Protein AF-A0A7S4DQG7-F1 (afdb_monomer)

Foldseek 3Di:
DVCVPPDADAAAPCLAPVNVVQVCVCVVCPVVPRNVSVVVSNQVSLVHQQWDQDLLAEIEHAAAFQLDALDEPVNSVPDNSNDRDLQVDQGSQQRRHEAEDDAPDAGWAPDPVNTHIHGYLVSLVRHCVSYPRYQAYEYENDDDQQQWDADNVNRYIYGAADACPLVPSRGWHWDWDADSVRDIDIGTGHDDPPPPPPPPPQPSARPVRVVVLVVLLLLCLVLLVVLVCQLQVNDDDDDDDDDDPRDHPDQKDAVVSVQVSSCVSSVDPDRCVVCCVVLPPDQADPVRHGSDIHRVVVSSVLSHPPDPPPPPVPDDD

Sequence (317 aa):
LLFGDWVFLNRGNHEAENINSRDGFQMECVAKYNSSVYQRFNEVFSTLPIATLVNESVLVVHGGIPYDEGVTLAHIENIDRFKLSPLEESVMEDMLWSDPGGPTLKGATQNSRGCGCVFGEDILDDFLEDNPGLRFIVRSHEMKASGFQEHFHGKLLTVFSASNYTYIHNNEGAVIELASDLQYDVHRFYATPREARDVKFSERYSPLARSVAAKLISRIAEQRLALLDFYAGVVYGGTFKKKSFFVKENQIIARTQWARGLREVLGLNIRFLFLQSLLGVPSVGVDGKRKGKFNYVTWLSRFAPHHTTVDMLAGGG

Mean predicted aligned error: 15.69 Å

InterPro domains:
  IPR004843 Calcineurin-like, phosphoesterase domain [PF00149] (7-143)
  IPR006186 Serine/threonine-specific protein phosphatase/bis(5-nucleosyl)-tetraphosphatase [PR00114] (9-33)
  IPR006186 Serine/threonine-specific protein phosphatase/bis(5-nucleosyl)-tetraphosphatase [PR00114] (43-69)
  IPR006186 Serine/threonine-specific protein phosphatase/bis(5-nucleosyl)-tetraphosphatase [PR00114] (74-101)
  IPR006186 Serine/threonine-specific protein phosphatase/bis(5-nucleosyl)-tetraphosphatase [PR00114] (133-153)
  IPR006186 Serine/threonine-specific protein phosphatase/bis(5-nucleosyl)-tetraphosphatase [PR00114] (155-171)
  IPR006186 Serine/threonine-specific protein phosphatase/bis(5-nucleosyl)-tetraphosphatase [PS00125] (10-15)
  IPR006186 Serine/threonine-specific protein phosphatase/bis(5-nucleosyl)-tetraphosphatase [SM00156] (1-193)
  IPR029052 Metallo-dependent phosphatase-like [G3DSA:3.60.21.10] (1-226)
  IPR029052 Metallo-dependent phosphatase-like [SSF56300] (2-216)
  IPR051134 Protein Phosphatase PPP [PTHR45668] (2-200)

pLDDT: mean 81.37, std 18.79, range [28.84, 98.75]

Solvent-accessible surface area (backbone atoms only — not comparable to full-atom values): 18570 Å² total; per-residue (Å²): 115,100,50,66,93,79,60,84,66,65,32,44,58,62,55,29,65,85,40,24,56,73,75,42,53,41,58,48,31,39,74,78,65,33,66,65,60,38,52,52,49,50,60,52,35,27,68,36,41,60,57,48,72,46,89,74,23,34,45,37,34,22,17,34,66,54,83,63,84,84,60,30,69,68,59,63,70,67,54,78,57,70,49,78,59,54,83,80,39,72,58,58,26,9,23,32,48,10,40,81,48,59,98,83,44,74,48,69,42,83,26,95,81,79,47,38,30,27,33,12,57,58,46,52,49,53,44,39,65,61,30,80,59,51,70,33,36,40,26,30,89,55,89,30,66,61,3,50,47,74,38,72,94,62,39,31,37,36,40,20,69,59,36,33,44,95,78,74,63,74,19,26,8,23,49,77,50,72,48,97,87,70,53,72,48,78,52,66,44,67,73,70,77,69,77,77,66,83,70,56,89,82,70,87,51,55,74,64,51,46,49,52,48,50,51,50,50,52,52,47,32,77,42,39,67,61,49,49,30,55,76,70,68,54,86,81,85,94,82,88,86,80,74,95,80,73,79,89,66,80,60,56,43,46,63,70,56,53,32,46,49,52,25,65,73,69,70,41,101,59,72,42,77,79,40,35,69,82,73,62,48,70,68,53,14,83,79,73,34,77,71,37,38,38,49,50,62,72,54,52,57,78,40,46,99,84,68,69,100,68,56,89,84,70,79,78,132

Structure (mmCIF, N/CA/C/O backbone):
data_AF-A0A7S4DQG7-F1
#
_entry.id   AF-A0A7S4DQG7-F1
#
loop_
_atom_site.group_PDB
_atom_site.id
_atom_site.type_symbol
_atom_site.label_atom_id
_atom_site.label_alt_id
_atom_site.label_comp_id
_atom_site.label_asym_id
_atom_site.label_entity_id
_atom_site.label_seq_id
_atom_site.pdbx_PDB_ins_code
_atom_site.Cartn_x
_atom_site.Cartn_y
_atom_site.Cartn_z
_atom_site.occupancy
_atom_site.B_iso_or_equiv
_atom_site.auth_seq_id
_atom_site.auth_comp_id
_atom_site.auth_asym_id
_atom_site.auth_atom_id
_atom_site.pdbx_PDB_model_num
ATOM 1 N N . LEU A 1 1 ? -15.581 -13.144 -8.834 1.00 66.12 1 LEU A N 1
ATOM 2 C CA . LEU A 1 1 ? -14.391 -13.899 -8.369 1.00 66.12 1 LEU A CA 1
ATOM 3 C C . LEU A 1 1 ? -14.741 -15.384 -8.357 1.00 66.12 1 LEU A C 1
ATOM 5 O O . LEU A 1 1 ? -15.892 -15.686 -8.080 1.00 66.12 1 LEU A O 1
ATOM 9 N N . LEU A 1 2 ? -13.805 -16.291 -8.675 1.00 80.25 2 LEU A N 1
ATOM 10 C CA . LEU A 1 2 ? -14.065 -17.747 -8.641 1.00 80.25 2 LEU A CA 1
ATOM 11 C C . LEU A 1 2 ? -14.364 -18.250 -7.215 1.00 80.25 2 LEU A C 1
ATOM 13 O O . LEU A 1 2 ? -15.127 -19.191 -7.046 1.00 80.25 2 LEU A O 1
ATOM 17 N N . PHE A 1 3 ? -13.800 -17.581 -6.206 1.00 90.44 3 PHE A N 1
ATOM 18 C CA . PHE A 1 3 ? -13.961 -17.892 -4.785 1.00 90.44 3 PHE A CA 1
ATOM 19 C C . PHE A 1 3 ? -14.564 -16.693 -4.042 1.00 90.44 3 PHE A C 1
ATOM 21 O O . PHE A 1 3 ? -13.909 -16.087 -3.200 1.00 90.44 3 PHE A O 1
ATOM 28 N N . GLY A 1 4 ? -15.786 -16.301 -4.417 1.00 86.19 4 GLY A N 1
ATOM 29 C CA . GLY A 1 4 ? -16.437 -15.082 -3.912 1.00 86.19 4 GLY A CA 1
ATOM 30 C C . GLY A 1 4 ? -16.647 -15.042 -2.395 1.00 86.19 4 GLY A C 1
ATOM 31 O O . GLY A 1 4 ? -16.604 -13.962 -1.825 1.00 86.19 4 GLY A O 1
ATOM 32 N N . ASP A 1 5 ? -16.787 -16.204 -1.756 1.00 91.94 5 ASP A N 1
ATOM 33 C CA . ASP A 1 5 ? -17.005 -16.307 -0.305 1.00 91.94 5 ASP A CA 1
ATOM 34 C C . ASP A 1 5 ? -15.699 -16.394 0.505 1.00 91.94 5 ASP A C 1
ATOM 36 O O . ASP A 1 5 ? -15.728 -16.411 1.731 1.00 91.94 5 ASP A O 1
ATOM 40 N N . TRP A 1 6 ? -14.547 -16.482 -0.171 1.00 91.62 6 TRP A N 1
ATOM 41 C CA . TRP A 1 6 ? -13.253 -16.776 0.463 1.00 91.62 6 TRP A CA 1
ATOM 42 C C . TRP A 1 6 ? -12.167 -15.758 0.130 1.00 91.62 6 TRP A C 1
ATOM 44 O O . TRP A 1 6 ? -11.202 -15.617 0.876 1.00 91.62 6 TRP A O 1
ATOM 54 N N . VAL A 1 7 ? -12.286 -15.075 -1.010 1.00 94.94 7 VAL A N 1
ATOM 55 C CA . VAL A 1 7 ? -11.304 -14.100 -1.479 1.00 94.94 7 VAL A CA 1
ATOM 56 C C . VAL A 1 7 ? -11.971 -12.744 -1.594 1.00 94.94 7 VAL A C 1
ATOM 58 O O . VAL A 1 7 ? -12.838 -12.530 -2.441 1.00 94.94 7 VAL A O 1
ATOM 61 N N . PHE A 1 8 ? -11.484 -11.819 -0.779 1.00 95.31 8 PHE A N 1
ATOM 62 C CA . PHE A 1 8 ? -11.940 -10.441 -0.719 1.00 95.31 8 PHE A CA 1
ATOM 63 C C . PHE A 1 8 ? -10.807 -9.526 -1.177 1.00 95.31 8 PHE A C 1
ATOM 65 O O . PHE A 1 8 ? -9.633 -9.791 -0.914 1.00 95.31 8 PHE A O 1
ATOM 72 N N . LEU A 1 9 ? -11.155 -8.472 -1.910 1.00 97.00 9 LEU A N 1
ATOM 73 C CA . LEU A 1 9 ? -10.201 -7.514 -2.456 1.00 97.00 9 LEU A CA 1
ATOM 74 C C . LEU A 1 9 ? -10.618 -6.121 -2.012 1.00 97.00 9 LEU A C 1
ATOM 76 O O . LEU A 1 9 ? -11.658 -5.636 -2.450 1.00 97.00 9 LEU A O 1
ATOM 80 N N . ASN A 1 10 ? -9.798 -5.483 -1.183 1.00 96.94 10 ASN A N 1
ATOM 81 C CA . ASN A 1 10 ? -9.961 -4.066 -0.891 1.00 96.94 10 ASN A CA 1
ATOM 82 C C . ASN A 1 10 ? -9.266 -3.225 -1.967 1.00 96.94 10 ASN A C 1
ATOM 84 O O . ASN A 1 10 ? -8.275 -3.641 -2.571 1.00 96.94 10 ASN A O 1
ATOM 88 N N . ARG A 1 11 ? -9.785 -2.022 -2.185 1.00 96.38 11 ARG A N 1
ATOM 89 C CA . ARG A 1 11 ? -9.174 -0.986 -3.007 1.00 96.38 11 ARG A CA 1
ATOM 90 C C . ARG A 1 11 ? -7.939 -0.448 -2.289 1.00 96.38 11 ARG A C 1
ATOM 92 O O . ARG A 1 11 ? -8.008 -0.131 -1.104 1.00 96.38 11 ARG A O 1
ATOM 99 N N . GLY A 1 12 ? -6.831 -0.309 -3.008 1.00 96.25 12 GLY A N 1
ATOM 100 C CA . GLY A 1 12 ? -5.678 0.464 -2.570 1.00 96.25 12 GLY A CA 1
ATOM 101 C C . GLY A 1 12 ? -5.573 1.796 -3.310 1.00 96.25 12 GLY A C 1
ATOM 102 O O . GLY A 1 12 ? -6.322 2.094 -4.243 1.00 96.25 12 GLY A O 1
ATOM 103 N N . ASN A 1 13 ? -4.609 2.623 -2.909 1.00 94.12 13 ASN A N 1
ATOM 104 C CA . ASN A 1 13 ? -4.376 3.919 -3.551 1.00 94.12 13 ASN A CA 1
ATOM 105 C C . ASN A 1 13 ? -3.840 3.793 -4.992 1.00 94.12 13 ASN A C 1
ATOM 107 O O . ASN A 1 13 ? -4.007 4.713 -5.790 1.00 94.12 13 ASN A O 1
ATOM 111 N N . HIS A 1 14 ? -3.214 2.662 -5.340 1.00 93.62 14 HIS A N 1
ATOM 112 C CA . HIS A 1 14 ? -2.763 2.380 -6.706 1.00 93.62 14 HIS A CA 1
ATOM 113 C C . HIS A 1 14 ? -3.898 1.893 -7.619 1.00 93.62 14 HIS A C 1
ATOM 115 O O . HIS A 1 14 ? -3.733 1.901 -8.831 1.00 93.62 14 HIS A O 1
ATOM 121 N N . GLU A 1 15 ? -5.080 1.572 -7.094 1.00 95.06 15 GLU A N 1
ATOM 122 C CA . GLU A 1 15 ? -6.298 1.258 -7.853 1.00 95.06 15 GLU A CA 1
ATOM 123 C C . GLU A 1 15 ? -7.094 2.541 -8.195 1.00 95.06 15 GLU A C 1
ATOM 125 O O . GLU A 1 15 ? -8.328 2.571 -8.250 1.00 95.06 15 GLU A O 1
ATOM 130 N N . ALA A 1 16 ? -6.375 3.642 -8.420 1.00 89.06 16 ALA A N 1
ATOM 131 C CA . ALA A 1 16 ? -6.902 4.920 -8.882 1.00 89.06 16 ALA A CA 1
ATOM 132 C C . ALA A 1 16 ? -6.236 5.314 -10.208 1.00 89.06 16 ALA A C 1
ATOM 134 O O . ALA A 1 16 ? -5.022 5.161 -10.373 1.00 89.06 16 ALA A O 1
ATOM 135 N N . GLU A 1 17 ? -7.024 5.820 -11.161 1.00 88.75 17 GLU A N 1
ATOM 136 C CA . GLU A 1 17 ? -6.567 6.107 -12.530 1.00 88.75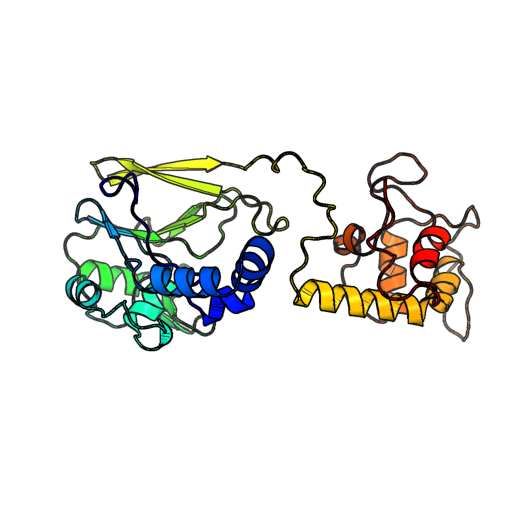 17 GLU A CA 1
ATOM 137 C C . GLU A 1 17 ? -5.381 7.087 -12.559 1.00 88.75 17 GLU A C 1
ATOM 139 O O . GLU A 1 17 ? -4.389 6.883 -13.267 1.00 88.75 17 GLU A O 1
ATOM 144 N N . ASN A 1 18 ? -5.432 8.125 -11.721 1.00 82.81 18 ASN A N 1
ATOM 145 C CA . ASN A 1 18 ? -4.374 9.125 -11.585 1.00 82.81 18 ASN A CA 1
ATOM 146 C C . ASN A 1 18 ? -3.044 8.542 -11.071 1.00 82.81 18 ASN A C 1
ATOM 148 O O . ASN A 1 18 ? -1.991 9.119 -11.345 1.00 82.81 18 ASN A O 1
ATOM 152 N N . ILE A 1 19 ? -3.073 7.419 -10.348 1.00 83.94 19 ILE A N 1
ATOM 153 C CA . ILE A 1 19 ? -1.876 6.74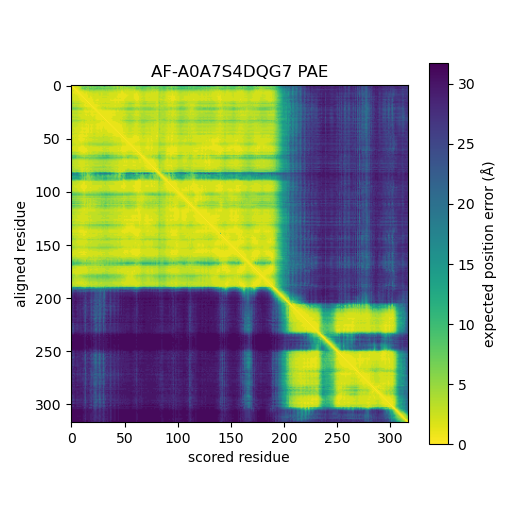8 -9.827 1.00 83.94 19 ILE A CA 1
ATOM 154 C C . ILE A 1 19 ? -1.401 5.675 -10.806 1.00 83.94 19 ILE A C 1
ATOM 156 O O . ILE A 1 19 ? -0.249 5.683 -11.243 1.00 83.94 19 ILE A O 1
ATOM 160 N N . ASN A 1 20 ? -2.298 4.785 -11.232 1.00 85.25 20 ASN A N 1
ATOM 161 C CA . ASN A 1 20 ? -1.943 3.636 -12.063 1.00 85.25 20 ASN A CA 1
ATOM 162 C C . ASN A 1 20 ? -1.477 4.013 -13.485 1.00 85.25 20 ASN A C 1
ATOM 164 O O . ASN A 1 20 ? -0.671 3.290 -14.083 1.00 85.25 20 ASN A O 1
ATOM 168 N N . SER A 1 21 ? -1.911 5.163 -14.014 1.00 82.31 21 SER A N 1
ATOM 169 C CA . SER A 1 21 ? -1.411 5.715 -15.281 1.00 82.31 21 SER A CA 1
ATOM 170 C C . SER A 1 21 ? 0.050 6.156 -15.181 1.00 82.31 21 SER A C 1
ATOM 172 O O . SER A 1 21 ? 0.839 5.938 -16.104 1.00 82.31 21 SER A O 1
ATOM 174 N N . ARG A 1 22 ? 0.441 6.721 -14.034 1.00 75.06 22 ARG A N 1
ATOM 175 C CA . ARG A 1 22 ? 1.790 7.245 -13.774 1.00 75.06 22 ARG A CA 1
ATOM 176 C C . ARG A 1 22 ? 2.775 6.150 -13.368 1.00 75.06 22 ARG A C 1
ATOM 178 O O . ARG A 1 22 ? 3.930 6.187 -13.796 1.00 75.06 22 ARG A O 1
ATOM 185 N N . ASP A 1 23 ? 2.304 5.156 -12.618 1.00 73.56 23 ASP A N 1
ATOM 186 C CA . ASP A 1 23 ? 3.147 4.118 -12.009 1.00 73.56 23 ASP A CA 1
ATOM 187 C C . ASP A 1 23 ? 3.284 2.845 -12.859 1.00 73.56 23 ASP A C 1
ATOM 189 O O . ASP A 1 23 ? 3.880 1.852 -12.445 1.00 73.56 23 ASP A O 1
ATOM 193 N N . GLY A 1 24 ? 2.815 2.904 -14.108 1.00 76.62 24 GLY A N 1
ATOM 194 C CA . GLY A 1 24 ? 3.175 1.961 -15.166 1.00 76.62 24 GLY A CA 1
ATOM 195 C C . GLY A 1 24 ? 2.143 0.887 -15.483 1.00 76.62 24 GLY A C 1
ATOM 196 O O . GLY A 1 24 ? 2.308 0.196 -16.489 1.00 76.62 24 GLY A O 1
ATOM 197 N N . PHE A 1 25 ? 1.052 0.795 -14.722 1.00 86.31 25 PHE A N 1
ATOM 198 C CA . PHE A 1 25 ? -0.014 -0.176 -14.975 1.00 86.31 25 PHE A CA 1
ATOM 199 C C . PHE A 1 25 ? -0.716 0.067 -16.318 1.00 86.31 25 PHE A C 1
ATOM 201 O O . PHE A 1 25 ? -0.959 -0.879 -17.070 1.00 86.31 25 PHE A O 1
ATOM 208 N N . GLN A 1 26 ? -0.965 1.332 -16.680 1.00 87.81 26 GLN A N 1
ATOM 209 C CA . GLN A 1 26 ? -1.519 1.673 -17.996 1.00 87.81 26 GLN A CA 1
ATOM 210 C C . GLN A 1 26 ? -0.608 1.203 -19.133 1.00 87.81 26 GLN A C 1
ATOM 212 O O . GLN A 1 26 ? -1.068 0.545 -20.068 1.00 87.81 26 GLN A O 1
ATOM 217 N N . MET A 1 27 ? 0.689 1.514 -19.044 1.00 78.75 27 MET A N 1
ATOM 218 C CA . MET A 1 27 ? 1.667 1.092 -20.049 1.00 78.75 27 MET A CA 1
ATOM 219 C C . MET A 1 27 ? 1.714 -0.432 -20.166 1.00 78.75 27 MET A C 1
ATOM 221 O O . MET A 1 27 ? 1.785 -0.953 -21.275 1.00 78.75 27 MET A O 1
ATOM 225 N N . GLU A 1 28 ? 1.644 -1.146 -19.043 1.00 81.56 28 GLU A N 1
ATOM 226 C CA . GLU A 1 28 ? 1.619 -2.606 -19.025 1.00 81.56 28 GLU A CA 1
ATOM 227 C C . GLU A 1 28 ? 0.375 -3.174 -19.718 1.00 81.56 28 GLU A C 1
ATOM 229 O O . GLU A 1 28 ? 0.500 -4.064 -20.562 1.00 81.56 28 GLU A O 1
ATOM 234 N N . CYS A 1 29 ? -0.810 -2.641 -19.411 1.00 90.06 29 CYS A N 1
ATOM 235 C CA . CYS A 1 29 ? -2.061 -3.063 -20.036 1.00 90.06 29 CYS A CA 1
ATOM 236 C C . CYS A 1 29 ? -2.045 -2.828 -21.548 1.00 90.06 29 CYS A C 1
ATOM 238 O O . CYS A 1 29 ? -2.420 -3.717 -22.308 1.00 90.06 29 CYS A O 1
ATOM 240 N N . VAL A 1 30 ? -1.576 -1.659 -21.992 1.00 85.50 30 VAL A N 1
ATOM 241 C CA . VAL A 1 30 ? -1.481 -1.327 -23.420 1.00 85.50 30 VAL A CA 1
ATOM 242 C C . VAL A 1 30 ? -0.454 -2.211 -24.126 1.00 85.50 30 VAL A C 1
ATOM 244 O O . VAL A 1 30 ? -0.724 -2.681 -25.225 1.00 85.50 30 VAL A O 1
ATOM 247 N N . ALA A 1 31 ? 0.698 -2.470 -23.502 1.00 85.44 31 ALA A N 1
ATOM 248 C CA . ALA A 1 31 ? 1.762 -3.271 -24.104 1.00 85.44 31 ALA A CA 1
ATOM 249 C C . ALA A 1 31 ? 1.415 -4.765 -24.202 1.00 85.44 31 ALA A C 1
ATOM 251 O O . ALA A 1 31 ? 1.776 -5.412 -25.182 1.00 85.44 31 ALA A O 1
ATOM 252 N N . LYS A 1 32 ? 0.746 -5.329 -23.187 1.00 91.06 32 LYS A N 1
ATOM 253 C CA . LYS A 1 32 ? 0.363 -6.753 -23.160 1.00 91.06 32 LYS A CA 1
ATOM 254 C C . LYS A 1 32 ? -0.976 -7.024 -23.844 1.00 91.06 32 LYS A C 1
ATOM 256 O O . LYS A 1 32 ? -1.202 -8.142 -24.299 1.00 91.06 32 LYS A O 1
ATOM 261 N N . TYR A 1 33 ? -1.852 -6.023 -23.885 1.00 95.75 33 TYR A N 1
ATOM 262 C CA . TYR A 1 33 ? -3.208 -6.126 -24.411 1.00 95.75 33 TYR A CA 1
ATOM 263 C C . TYR A 1 33 ? -3.549 -4.898 -25.270 1.00 95.75 33 TYR A C 1
ATOM 265 O O . TYR A 1 33 ? -3.138 -4.823 -26.424 1.00 95.75 33 TYR A O 1
ATOM 273 N N . ASN A 1 34 ? -4.345 -3.960 -24.746 1.00 91.69 34 ASN A N 1
ATOM 274 C CA . ASN A 1 34 ? -4.754 -2.723 -25.408 1.00 91.69 34 ASN A CA 1
ATOM 275 C C . ASN A 1 34 ? -5.367 -1.737 -24.391 1.00 91.69 34 ASN A C 1
ATOM 277 O O . ASN A 1 34 ? -5.599 -2.073 -23.227 1.00 91.69 34 ASN A O 1
ATOM 281 N N . SER A 1 35 ? -5.678 -0.522 -24.847 1.00 94.44 35 SER A N 1
ATOM 282 C CA . SER A 1 35 ? -6.268 0.534 -24.014 1.00 94.44 35 SER A CA 1
ATOM 283 C C . SER A 1 35 ? -7.657 0.195 -23.459 1.00 94.44 35 SER A C 1
ATOM 285 O O . SER A 1 35 ? -8.008 0.687 -22.392 1.00 94.44 35 SER A O 1
ATOM 287 N N . SER A 1 36 ? -8.441 -0.659 -24.131 1.00 97.31 36 SER A N 1
ATOM 288 C CA . SER A 1 36 ? -9.762 -1.064 -23.627 1.00 97.31 36 SER A CA 1
ATOM 289 C C . SER A 1 36 ? -9.637 -1.929 -22.372 1.00 97.31 36 SER A C 1
ATOM 291 O O . SER A 1 36 ? -10.411 -1.759 -21.436 1.00 97.31 36 SER A O 1
ATOM 293 N N . VAL A 1 37 ? -8.628 -2.805 -22.298 1.00 97.25 37 VAL A N 1
ATOM 294 C CA . VAL A 1 37 ? -8.350 -3.585 -21.079 1.00 97.25 37 VAL A CA 1
ATOM 295 C C . VAL A 1 37 ? -7.993 -2.668 -19.909 1.00 97.25 37 VAL A C 1
ATOM 297 O O . VAL A 1 37 ? -8.505 -2.860 -18.811 1.00 97.25 37 VAL A O 1
ATOM 300 N N . TYR A 1 38 ? -7.179 -1.636 -20.145 1.00 95.31 38 TYR A N 1
ATOM 301 C CA . TYR A 1 38 ? -6.863 -0.639 -19.120 1.00 95.31 38 TYR A CA 1
ATOM 302 C C . TYR A 1 38 ? -8.114 0.090 -18.603 1.00 95.31 38 TYR A C 1
ATOM 304 O O . TYR A 1 38 ? -8.300 0.214 -17.395 1.00 95.31 38 TYR A O 1
ATOM 312 N N . GLN A 1 39 ? -8.994 0.535 -19.504 1.00 95.50 39 GLN A N 1
ATOM 313 C CA . GLN A 1 39 ? -10.252 1.189 -19.124 1.00 95.50 39 GLN A CA 1
ATOM 314 C C . GLN A 1 39 ? -11.127 0.266 -18.267 1.00 95.50 39 GLN A C 1
ATOM 316 O O . GLN A 1 39 ? -11.571 0.669 -17.197 1.00 95.50 39 GLN A O 1
ATOM 321 N N . ARG A 1 40 ? -11.270 -1.006 -18.662 1.00 96.62 40 ARG A N 1
ATOM 322 C CA . ARG A 1 40 ? -12.021 -2.008 -17.888 1.00 96.62 40 ARG A CA 1
ATOM 323 C C . ARG A 1 40 ? -11.429 -2.267 -16.507 1.00 96.62 40 ARG A C 1
ATOM 325 O O . ARG A 1 40 ? -12.178 -2.481 -15.563 1.00 96.62 40 ARG A O 1
ATOM 332 N N . PHE A 1 41 ? -10.104 -2.245 -16.358 1.00 96.69 41 PHE A N 1
ATOM 333 C CA . PHE A 1 41 ? -9.501 -2.340 -15.029 1.00 96.69 41 PHE A CA 1
ATOM 334 C C . PHE A 1 41 ? -9.876 -1.152 -14.147 1.00 96.69 41 PHE A C 1
ATOM 336 O O . PHE A 1 41 ? -10.194 -1.374 -12.987 1.00 96.69 41 PHE A O 1
ATOM 343 N N . ASN A 1 42 ? -9.899 0.074 -14.676 1.00 94.38 42 ASN A N 1
ATOM 344 C CA . ASN A 1 42 ? -10.335 1.236 -13.896 1.00 94.38 42 ASN A CA 1
ATOM 345 C C . ASN A 1 42 ? -11.813 1.138 -13.492 1.00 94.38 42 ASN A C 1
ATOM 347 O O . ASN A 1 42 ? -12.131 1.421 -12.341 1.00 94.38 42 ASN A O 1
ATOM 351 N N . GLU A 1 43 ? -12.685 0.649 -14.382 1.00 93.56 43 GLU A N 1
ATOM 352 C CA . GLU A 1 43 ? -14.086 0.344 -14.047 1.00 93.56 43 GLU A CA 1
ATOM 353 C C . GLU A 1 43 ? -14.180 -0.687 -12.909 1.00 93.56 43 GLU A C 1
ATOM 355 O O . GLU A 1 43 ? -14.945 -0.509 -11.965 1.00 93.56 43 GLU A O 1
ATOM 360 N N . VAL A 1 44 ? -13.374 -1.754 -12.951 1.00 94.50 44 VAL A N 1
ATOM 361 C CA . VAL A 1 44 ? -13.333 -2.764 -11.879 1.00 94.50 44 VAL A CA 1
ATOM 362 C C . VAL A 1 44 ? -12.788 -2.168 -10.582 1.00 94.50 44 VAL A C 1
ATOM 364 O O . VAL A 1 44 ? -13.370 -2.377 -9.521 1.00 94.50 44 VAL A O 1
ATOM 367 N N . PHE A 1 45 ? -11.708 -1.396 -10.645 1.00 95.06 45 PHE A N 1
ATOM 368 C CA . PHE A 1 45 ? -11.089 -0.768 -9.483 1.00 95.06 45 PHE A CA 1
ATOM 369 C C . PHE A 1 45 ? -12.034 0.191 -8.754 1.00 95.06 45 PHE A C 1
ATOM 371 O O . PHE A 1 45 ? -12.034 0.201 -7.525 1.00 95.06 45 PHE A O 1
ATOM 378 N N . SER A 1 46 ? -12.902 0.916 -9.470 1.00 90.75 46 SER A N 1
ATOM 379 C CA . SER A 1 46 ? -13.938 1.749 -8.840 1.00 90.75 46 SER A CA 1
ATOM 380 C C . SER A 1 46 ? -15.028 0.951 -8.116 1.00 90.75 46 SER A C 1
ATOM 382 O O . SER A 1 46 ? -15.782 1.524 -7.341 1.00 90.75 46 SER A O 1
ATOM 384 N N . THR A 1 47 ? -15.125 -0.365 -8.327 1.00 92.69 47 THR A N 1
ATOM 385 C CA . THR A 1 47 ? -16.099 -1.213 -7.610 1.00 92.69 47 THR A CA 1
ATOM 386 C C . THR A 1 47 ? -15.547 -1.842 -6.333 1.00 92.69 47 THR A C 1
ATOM 388 O O . THR A 1 47 ? -16.330 -2.338 -5.515 1.00 92.69 47 THR A O 1
ATOM 391 N N . LEU A 1 48 ? -14.221 -1.832 -6.150 1.00 95.00 48 LEU A N 1
ATOM 392 C CA . LEU A 1 48 ? -13.570 -2.492 -5.022 1.00 95.00 48 LEU A CA 1
ATOM 393 C C . LEU A 1 48 ? -13.986 -1.841 -3.685 1.00 95.00 48 LEU A C 1
ATOM 395 O O . LEU A 1 48 ? -13.956 -0.612 -3.576 1.00 95.00 48 LEU A O 1
ATOM 399 N N . PRO A 1 49 ? -14.362 -2.638 -2.665 1.00 95.56 49 PRO A N 1
ATOM 400 C CA . PRO A 1 49 ? -14.581 -2.159 -1.300 1.00 95.56 49 PRO A CA 1
ATOM 401 C C . PRO A 1 49 ? -13.380 -1.385 -0.755 1.00 95.56 49 PRO A C 1
ATOM 403 O O . PRO A 1 49 ? -12.239 -1.742 -1.022 1.00 95.56 49 PRO A O 1
ATOM 406 N N . ILE A 1 50 ? -13.618 -0.347 0.041 1.00 95.31 50 ILE A N 1
ATOM 407 C CA . ILE A 1 50 ? -12.547 0.459 0.659 1.00 95.31 50 ILE A CA 1
ATOM 408 C C . ILE A 1 50 ? -12.036 -0.146 1.972 1.00 95.31 50 ILE A C 1
ATOM 410 O O . ILE A 1 50 ? -10.908 0.116 2.384 1.00 95.31 50 ILE A O 1
ATOM 414 N N . ALA A 1 51 ? -12.852 -0.989 2.604 1.00 97.12 51 ALA A N 1
ATOM 415 C CA . ALA A 1 51 ? -12.533 -1.686 3.834 1.00 97.12 51 ALA A CA 1
ATOM 416 C C . ALA A 1 51 ? -13.249 -3.036 3.898 1.00 97.12 51 ALA A C 1
ATOM 418 O O . ALA A 1 51 ? -14.248 -3.256 3.213 1.00 97.12 51 ALA A O 1
ATOM 419 N N . THR A 1 52 ? -12.745 -3.913 4.761 1.00 97.75 52 THR A N 1
ATOM 420 C CA . THR A 1 52 ? -13.394 -5.174 5.128 1.00 97.75 52 THR A CA 1
ATOM 421 C C . THR A 1 52 ? -13.420 -5.278 6.647 1.00 97.75 52 THR A C 1
ATOM 423 O O . THR A 1 52 ? -12.395 -5.066 7.292 1.00 97.75 52 THR A O 1
ATOM 426 N N . LEU A 1 53 ? -14.575 -5.617 7.217 1.00 97.81 53 LEU A N 1
ATOM 427 C CA . LEU A 1 53 ? -14.721 -5.900 8.641 1.00 97.81 53 LEU A CA 1
ATOM 428 C C . LEU A 1 53 ? -14.666 -7.416 8.865 1.00 97.81 53 LEU A C 1
ATOM 430 O O . LEU A 1 53 ? -15.522 -8.148 8.373 1.00 97.81 53 LEU A O 1
ATOM 434 N N . VAL A 1 54 ? -13.658 -7.885 9.597 1.00 97.00 54 VAL A N 1
ATOM 435 C CA . VAL A 1 54 ? -13.451 -9.306 9.907 1.00 97.00 54 VAL A CA 1
ATOM 436 C C . VAL A 1 54 ? -13.879 -9.582 11.345 1.00 97.00 54 VAL A C 1
ATOM 438 O O . VAL A 1 54 ? -13.472 -8.873 12.268 1.00 97.00 54 VAL A O 1
ATOM 441 N N . ASN A 1 55 ? -14.704 -10.618 11.533 1.00 95.12 55 ASN A N 1
ATOM 442 C CA . ASN A 1 55 ? -15.245 -11.043 12.832 1.00 95.12 55 ASN A CA 1
ATOM 443 C C . ASN A 1 55 ? -15.866 -9.892 13.649 1.00 95.12 55 ASN A C 1
ATOM 445 O O . ASN A 1 55 ? -15.731 -9.861 14.870 1.00 95.12 55 ASN A O 1
ATOM 449 N N . GLU A 1 56 ? -16.469 -8.908 12.969 1.00 95.25 56 GLU A N 1
ATOM 450 C CA . GLU A 1 56 ? -17.078 -7.709 13.579 1.00 95.25 56 GLU A CA 1
ATOM 451 C C . GLU A 1 56 ? -16.123 -6.886 14.472 1.00 95.25 56 GLU A C 1
ATOM 453 O O . GLU A 1 56 ? -16.553 -5.996 15.196 1.00 95.25 56 GLU A O 1
ATOM 458 N N . SER A 1 57 ? -14.816 -7.169 14.414 1.00 97.31 57 SER A N 1
ATOM 459 C CA . SER A 1 57 ? -13.841 -6.725 15.418 1.00 97.31 57 SER A CA 1
ATOM 460 C C . SER A 1 57 ? -12.548 -6.180 14.819 1.00 97.31 57 SER A C 1
ATOM 462 O O . SER A 1 57 ? -11.830 -5.432 15.480 1.00 97.31 57 SER A O 1
ATOM 464 N N . VAL A 1 58 ? -12.208 -6.560 13.587 1.00 98.44 58 VAL A N 1
ATOM 465 C CA . VAL A 1 58 ? -10.960 -6.151 12.935 1.00 98.44 58 VAL A CA 1
ATOM 466 C C . VAL A 1 58 ? -11.288 -5.432 11.642 1.00 98.44 58 VAL A C 1
ATOM 468 O O . VAL A 1 58 ? -11.803 -6.037 10.701 1.00 98.44 58 VAL A O 1
ATOM 471 N N . LEU A 1 59 ? -10.979 -4.140 11.587 1.00 98.56 59 LEU A N 1
ATOM 472 C CA . LEU A 1 59 ? -11.146 -3.353 10.372 1.00 98.56 59 LEU A CA 1
ATOM 473 C C . LEU A 1 59 ? -9.875 -3.457 9.524 1.00 98.56 59 LEU A C 1
ATOM 475 O O . LEU A 1 59 ? -8.782 -3.104 9.967 1.00 98.56 59 LEU A O 1
ATOM 479 N N . VAL A 1 60 ? -10.025 -3.945 8.297 1.00 98.69 60 VAL A N 1
ATOM 480 C CA . VAL A 1 60 ? -8.942 -4.085 7.322 1.00 98.69 60 VAL A CA 1
ATOM 481 C C . VAL A 1 60 ? -9.067 -2.978 6.282 1.00 98.69 60 VAL A C 1
ATOM 483 O O . VAL A 1 60 ? -10.069 -2.913 5.568 1.00 98.69 60 VAL A O 1
ATOM 486 N N . VAL A 1 61 ? -8.037 -2.142 6.167 1.00 98.50 61 VAL A N 1
ATOM 487 C CA . VAL A 1 61 ? -7.954 -0.993 5.246 1.00 98.50 61 VAL A CA 1
ATOM 488 C C . VAL A 1 61 ? -6.624 -1.003 4.494 1.00 98.50 61 VAL A C 1
ATOM 490 O O . VAL A 1 61 ? -5.728 -1.789 4.798 1.00 98.50 61 VAL A O 1
ATOM 493 N N . HIS A 1 62 ? -6.465 -0.143 3.489 1.00 98.44 62 HIS A N 1
ATOM 494 C CA . HIS A 1 62 ? -5.185 -0.026 2.782 1.00 98.44 62 HIS A CA 1
ATOM 495 C C . HIS A 1 62 ? -4.253 0.993 3.442 1.00 98.44 62 HIS A C 1
ATOM 497 O O . HIS A 1 62 ? -3.144 0.650 3.863 1.00 98.44 62 HIS A O 1
ATOM 503 N N . GLY A 1 63 ? -4.726 2.237 3.522 1.00 98.06 63 GLY A N 1
ATOM 504 C CA . GLY A 1 63 ? -4.068 3.403 4.097 1.00 98.06 63 GLY A CA 1
ATOM 505 C C . GLY A 1 63 ? -4.157 3.385 5.615 1.00 98.06 63 GLY A C 1
ATOM 506 O O . GLY A 1 63 ? -3.471 2.590 6.252 1.00 98.06 63 GLY A O 1
ATOM 507 N N . GLY A 1 64 ? -4.978 4.253 6.189 1.00 96.38 64 GLY A N 1
ATOM 508 C CA . GLY A 1 64 ? -5.149 4.364 7.630 1.00 96.38 64 GLY A CA 1
ATOM 509 C C . GLY A 1 64 ? -6.605 4.552 8.016 1.00 96.38 64 GLY A C 1
ATOM 510 O O . GLY A 1 64 ? -7.506 4.058 7.340 1.00 96.38 64 GLY A O 1
ATOM 511 N N . ILE A 1 65 ? -6.813 5.262 9.115 1.00 96.75 65 ILE A N 1
ATOM 512 C CA . ILE A 1 65 ? -8.136 5.703 9.544 1.00 96.75 65 ILE A CA 1
ATOM 513 C C . ILE A 1 65 ? -8.350 7.177 9.171 1.00 96.75 65 ILE A C 1
ATOM 515 O O . ILE A 1 65 ? -7.365 7.902 8.977 1.00 96.75 65 ILE A O 1
ATOM 519 N N . PRO A 1 66 ? -9.612 7.614 9.069 1.00 93.56 66 PRO A N 1
ATOM 520 C CA . PRO A 1 66 ? -9.966 9.027 8.981 1.00 93.56 66 PRO A CA 1
ATOM 521 C C . PRO A 1 66 ? -9.492 9.779 10.221 1.00 93.56 66 PRO A C 1
ATOM 523 O O . PRO A 1 66 ? -9.523 9.219 11.317 1.00 93.56 66 PRO A O 1
ATOM 526 N N . TYR A 1 67 ? -9.051 11.027 10.056 1.00 89.50 67 TYR A N 1
ATOM 527 C CA . TYR A 1 67 ? -8.686 11.864 11.209 1.00 89.50 67 TYR A CA 1
ATOM 528 C C . TYR A 1 67 ? -9.829 12.761 11.702 1.00 89.50 67 TYR A C 1
ATOM 530 O O . TYR A 1 67 ? -9.709 13.345 12.778 1.00 89.50 67 TYR A O 1
ATOM 538 N N . ASP A 1 68 ? -10.902 12.898 10.919 1.00 88.50 68 ASP A N 1
ATOM 539 C CA . ASP A 1 68 ? -12.103 13.622 11.332 1.00 88.50 68 ASP A CA 1
ATOM 540 C C . ASP A 1 68 ? -12.793 12.880 12.496 1.00 88.50 68 ASP A C 1
ATOM 542 O O . ASP A 1 68 ? -12.975 11.661 12.456 1.00 88.50 68 ASP A O 1
ATOM 546 N N . GLU A 1 69 ? -13.190 13.620 13.533 1.00 87.69 69 GLU A N 1
ATOM 547 C CA . GLU A 1 69 ? -13.861 13.074 14.723 1.00 87.69 69 GLU A CA 1
ATOM 548 C C . GLU A 1 69 ? -15.256 12.509 14.390 1.00 87.69 69 GLU A C 1
ATOM 550 O O . GLU A 1 69 ? -15.979 13.047 13.543 1.00 87.69 69 GLU A O 1
ATOM 555 N N . GLY A 1 70 ? -15.679 11.444 15.081 1.00 91.31 70 GLY A N 1
ATOM 556 C CA . GLY A 1 70 ? -17.026 10.884 14.940 1.00 91.31 70 GLY A CA 1
ATOM 557 C C . GLY A 1 70 ? -17.250 10.057 13.672 1.00 91.31 70 GLY A C 1
ATOM 558 O O . GLY A 1 70 ? -18.399 9.759 13.322 1.00 91.31 70 GLY A O 1
ATOM 559 N N . VAL A 1 71 ? -16.195 9.684 12.939 1.00 95.19 71 VAL A N 1
ATOM 560 C CA . VAL A 1 71 ? -16.334 8.803 11.774 1.00 95.19 71 VAL A CA 1
ATOM 561 C C . VAL A 1 71 ? -16.592 7.364 12.228 1.00 95.19 71 VAL A C 1
ATOM 563 O O . VAL A 1 71 ? -15.721 6.683 12.763 1.00 95.19 71 VAL A O 1
ATOM 566 N N . THR A 1 72 ? -17.809 6.876 11.975 1.00 96.88 72 THR A N 1
ATOM 567 C CA . THR A 1 72 ? -18.237 5.522 12.341 1.00 96.88 72 THR A CA 1
ATOM 568 C C . THR A 1 72 ? -18.149 4.544 11.166 1.00 96.88 72 THR A C 1
ATOM 570 O O . THR A 1 72 ? -18.131 4.943 9.998 1.00 96.88 72 THR A O 1
ATOM 573 N N . LEU A 1 73 ? -18.197 3.240 11.444 1.00 96.88 73 LEU A N 1
ATOM 574 C CA . LEU A 1 73 ? -18.325 2.190 10.430 1.00 96.88 73 LEU A CA 1
ATOM 575 C C . LEU A 1 73 ? -19.564 2.392 9.546 1.00 96.88 73 LEU A C 1
ATOM 577 O O . LEU A 1 73 ? -19.503 2.138 8.346 1.00 96.88 73 LEU A O 1
ATOM 581 N N . ALA A 1 74 ? -20.659 2.914 10.108 1.00 95.69 74 ALA A N 1
ATOM 582 C CA . ALA A 1 74 ? -21.857 3.255 9.345 1.00 95.69 74 ALA A CA 1
ATOM 583 C C . ALA A 1 74 ? -21.611 4.427 8.379 1.00 95.69 74 ALA A C 1
ATOM 585 O O . ALA A 1 74 ? -22.157 4.436 7.277 1.00 95.69 74 ALA A O 1
ATOM 586 N N . HIS A 1 75 ? -20.778 5.408 8.748 1.00 94.38 75 HIS A N 1
ATOM 587 C CA . HIS A 1 75 ? -20.362 6.459 7.814 1.00 94.38 75 HIS A CA 1
ATOM 588 C C . HIS A 1 75 ? -19.560 5.861 6.652 1.00 94.38 75 HIS A C 1
ATOM 590 O O . HIS A 1 75 ? -19.872 6.141 5.498 1.00 94.38 75 HIS A O 1
ATOM 596 N N . ILE A 1 76 ? -18.605 4.974 6.953 1.00 94.75 76 ILE A N 1
ATOM 597 C CA . ILE A 1 76 ? -17.765 4.295 5.954 1.00 94.75 76 ILE A CA 1
ATOM 598 C C . ILE A 1 76 ? -18.608 3.439 4.994 1.00 94.75 76 ILE A C 1
ATOM 600 O O . ILE A 1 76 ? -18.394 3.474 3.782 1.00 94.75 76 ILE A O 1
ATOM 604 N N . GLU A 1 77 ? -19.589 2.692 5.508 1.00 94.38 77 GLU A N 1
ATOM 605 C CA . GLU A 1 77 ? -20.479 1.844 4.702 1.00 94.38 77 GLU A CA 1
ATOM 606 C C . GLU A 1 77 ? -21.317 2.650 3.693 1.00 94.38 77 GLU A C 1
ATOM 608 O O . GLU A 1 77 ? -21.592 2.172 2.590 1.00 94.38 77 GLU A O 1
ATOM 613 N N . ASN A 1 78 ? -21.675 3.890 4.040 1.00 92.69 78 ASN A N 1
ATOM 614 C CA . ASN A 1 78 ? -22.498 4.772 3.210 1.00 92.69 78 ASN A CA 1
ATOM 615 C C . ASN A 1 78 ? -21.706 5.585 2.170 1.00 92.69 78 ASN A C 1
ATOM 617 O O . ASN A 1 78 ? -22.307 6.348 1.409 1.00 92.69 78 ASN A O 1
ATOM 621 N N . ILE A 1 79 ? -20.379 5.434 2.097 1.00 90.44 79 ILE A N 1
ATOM 622 C CA . ILE A 1 79 ? -19.564 6.114 1.085 1.00 90.44 79 ILE A CA 1
ATOM 623 C C . ILE A 1 79 ? -19.917 5.589 -0.312 1.00 90.44 79 ILE A C 1
ATOM 625 O O . ILE A 1 79 ? -19.815 4.393 -0.609 1.00 90.44 79 ILE A O 1
ATOM 629 N N . ASP A 1 80 ? -20.260 6.511 -1.215 1.00 89.75 80 ASP A N 1
ATOM 630 C CA . ASP A 1 80 ? -20.403 6.215 -2.641 1.00 89.75 80 ASP A CA 1
ATOM 631 C C . ASP A 1 80 ? -19.028 5.999 -3.291 1.00 89.75 80 ASP A C 1
ATOM 633 O O . ASP A 1 80 ? -18.430 6.887 -3.904 1.00 89.75 80 ASP A O 1
ATOM 637 N N . ARG A 1 81 ? -18.523 4.774 -3.139 1.00 87.38 81 ARG A N 1
ATOM 638 C CA . ARG A 1 81 ? -17.202 4.350 -3.622 1.00 87.38 81 ARG A CA 1
ATOM 639 C C . ARG A 1 81 ? -17.089 4.222 -5.144 1.00 87.38 81 ARG A C 1
ATOM 641 O O . ARG A 1 81 ? -15.977 4.054 -5.640 1.00 87.38 81 ARG A O 1
ATOM 648 N N . PHE A 1 82 ? -18.208 4.274 -5.876 1.00 87.50 82 PHE A N 1
ATOM 649 C CA . PHE A 1 82 ? -18.236 4.102 -7.335 1.00 87.50 82 PHE A CA 1
ATOM 650 C C . PHE A 1 82 ? -17.782 5.353 -8.096 1.00 87.50 82 PHE A C 1
ATOM 652 O O . PHE A 1 82 ? -17.659 5.324 -9.323 1.00 87.50 82 PHE A O 1
ATOM 659 N N . LYS A 1 83 ? -17.496 6.448 -7.386 1.00 72.25 83 LYS A N 1
ATOM 660 C CA . LYS A 1 83 ? -16.865 7.633 -7.963 1.00 72.25 83 LYS A CA 1
ATOM 661 C C . LYS A 1 83 ? -15.442 7.325 -8.438 1.00 72.25 83 LYS A C 1
ATOM 663 O O . LYS A 1 83 ? -14.701 6.535 -7.845 1.00 72.25 83 LYS A O 1
ATOM 668 N N . LEU A 1 84 ? -15.054 7.970 -9.540 1.00 59.84 84 LEU A N 1
ATOM 669 C CA . LEU A 1 84 ? -13.764 7.726 -10.191 1.00 59.84 84 LEU A CA 1
ATOM 670 C C . LEU A 1 84 ? -12.578 8.227 -9.354 1.00 59.84 84 LEU A C 1
ATOM 672 O O . LEU A 1 84 ? -11.521 7.595 -9.378 1.00 59.84 84 LEU A O 1
ATOM 676 N N . SER A 1 85 ? -12.750 9.314 -8.595 1.00 71.50 85 SER A N 1
ATOM 677 C CA . SER A 1 85 ? -11.680 9.920 -7.802 1.00 71.50 85 SER A CA 1
ATOM 678 C C . SER A 1 85 ? -11.899 9.721 -6.298 1.00 71.50 85 SER A C 1
ATOM 680 O O . SER A 1 85 ? -12.815 10.316 -5.735 1.00 71.50 85 SER A O 1
ATOM 682 N N . PRO A 1 86 ? -11.028 8.953 -5.616 1.00 68.75 86 PRO A N 1
ATOM 683 C CA . PRO A 1 86 ? -11.039 8.852 -4.157 1.00 68.75 86 PRO A CA 1
ATOM 684 C C . PRO A 1 86 ? -10.700 10.162 -3.430 1.00 68.75 86 PRO A C 1
ATOM 686 O O . PRO A 1 86 ? -10.956 10.265 -2.244 1.00 68.75 86 PRO A O 1
ATOM 689 N N . LEU A 1 87 ? -10.115 11.147 -4.125 1.00 70.06 87 LEU A N 1
ATOM 690 C CA . LEU A 1 87 ? -9.680 12.434 -3.553 1.00 70.06 87 LEU A CA 1
ATOM 691 C C . LEU A 1 87 ? -10.821 13.459 -3.412 1.00 70.06 87 LEU A C 1
ATOM 693 O O . LEU A 1 87 ? -10.601 14.596 -3.012 1.00 70.06 87 LEU A O 1
ATOM 697 N N . GLU A 1 88 ? -12.031 13.101 -3.839 1.00 71.00 88 GLU A N 1
ATOM 698 C CA . GLU A 1 88 ? -13.215 13.964 -3.731 1.00 71.00 88 GLU A CA 1
ATOM 699 C C . GLU A 1 88 ? -14.025 13.685 -2.454 1.00 71.00 88 GLU A C 1
ATOM 701 O O . GLU A 1 88 ? -15.033 14.348 -2.211 1.00 71.00 88 GLU A O 1
ATOM 706 N N . GLU A 1 89 ? -13.608 12.698 -1.658 1.00 81.19 89 GLU A N 1
ATOM 707 C CA . GLU A 1 89 ? -14.283 12.241 -0.445 1.00 81.19 89 GLU A CA 1
ATOM 708 C C . GLU A 1 89 ? -13.216 12.009 0.640 1.00 81.19 89 GLU A C 1
ATOM 710 O O . GLU A 1 89 ? -12.321 11.183 0.459 1.00 81.19 89 GLU A O 1
ATOM 715 N N . SER A 1 90 ? -13.254 12.788 1.727 1.00 86.94 90 SER A N 1
ATOM 716 C CA . SER A 1 90 ? -12.138 12.880 2.683 1.00 86.94 90 SER A CA 1
ATOM 717 C C . SER A 1 90 ? -11.905 11.578 3.444 1.00 86.94 90 SER A C 1
ATOM 719 O O . SER A 1 90 ? -10.759 11.174 3.636 1.00 86.94 90 SER A O 1
ATOM 721 N N . VAL A 1 91 ? -12.979 10.877 3.810 1.00 92.69 91 VAL A N 1
ATOM 722 C CA . VAL A 1 91 ? -12.895 9.603 4.532 1.00 92.69 91 VAL A CA 1
ATOM 723 C C . VAL A 1 91 ? -12.260 8.537 3.640 1.00 92.69 91 VAL A C 1
ATOM 725 O O . VAL A 1 91 ? -11.331 7.842 4.053 1.00 92.69 91 VAL A O 1
ATOM 728 N N . MET A 1 92 ? -12.698 8.433 2.386 1.00 92.75 92 MET A N 1
ATOM 729 C CA . MET A 1 92 ? -12.113 7.524 1.405 1.00 92.75 92 MET A CA 1
ATOM 730 C C . MET A 1 92 ? -10.651 7.867 1.095 1.00 92.75 92 MET A C 1
ATOM 732 O O . MET A 1 92 ? -9.834 6.954 0.949 1.00 92.75 92 MET A O 1
ATOM 736 N N . GLU A 1 93 ? -10.304 9.151 0.998 1.00 92.69 93 GLU A N 1
ATOM 737 C CA . GLU A 1 93 ? -8.918 9.587 0.835 1.00 92.69 93 GLU A CA 1
ATOM 738 C C . GLU A 1 93 ? -8.052 9.088 1.999 1.00 92.69 93 GLU A C 1
ATOM 740 O O . GLU A 1 93 ? -7.052 8.401 1.765 1.00 92.69 93 GLU A O 1
ATOM 745 N N . ASP A 1 94 ? -8.461 9.350 3.239 1.00 94.19 94 ASP A N 1
ATOM 746 C CA . ASP A 1 94 ? -7.719 8.943 4.432 1.00 94.19 94 ASP A CA 1
ATOM 747 C C . ASP A 1 94 ? -7.559 7.418 4.524 1.00 94.19 94 ASP A C 1
ATOM 749 O O . ASP A 1 94 ? -6.462 6.894 4.756 1.00 94.19 94 ASP A O 1
ATOM 753 N N . MET A 1 95 ? -8.628 6.669 4.247 1.00 96.38 95 MET A N 1
ATOM 754 C CA . MET A 1 95 ? -8.598 5.204 4.279 1.00 96.38 95 MET A CA 1
ATOM 755 C C . MET A 1 95 ? -7.669 4.585 3.228 1.00 96.38 95 MET A C 1
ATOM 757 O O . MET A 1 95 ? -7.228 3.443 3.387 1.00 96.38 95 MET A O 1
ATOM 761 N N . LEU A 1 96 ? -7.330 5.318 2.164 1.00 95.56 96 LEU A N 1
ATOM 762 C CA . LEU A 1 96 ? -6.404 4.870 1.122 1.00 95.56 96 LEU A CA 1
ATOM 763 C C . LEU A 1 96 ? -4.986 5.443 1.276 1.00 95.56 96 LEU A C 1
ATOM 765 O O . LEU A 1 96 ? -4.043 4.803 0.805 1.00 95.56 96 LEU A O 1
ATOM 769 N N . TRP A 1 97 ? -4.812 6.602 1.920 1.00 95.88 97 TRP A N 1
ATOM 770 C CA . TRP A 1 97 ? -3.548 7.356 1.907 1.00 95.88 97 TRP A CA 1
ATOM 771 C C . TRP A 1 97 ? -2.925 7.643 3.274 1.00 95.88 97 TRP A C 1
ATOM 773 O O . TRP A 1 97 ? -1.733 7.957 3.323 1.00 95.88 97 TRP A O 1
ATOM 783 N N . SER A 1 98 ? -3.680 7.548 4.368 1.00 97.19 98 SER A N 1
ATOM 784 C CA . SER A 1 98 ? -3.167 7.918 5.686 1.00 97.19 98 SER A CA 1
ATOM 785 C C . SER A 1 98 ? -2.148 6.916 6.233 1.00 97.19 98 SER A C 1
ATOM 787 O O . SER A 1 98 ? -2.157 5.724 5.909 1.00 97.19 98 SER A O 1
ATOM 789 N N . ASP A 1 99 ? -1.251 7.414 7.084 1.00 98.25 99 ASP A N 1
ATOM 790 C CA . ASP A 1 99 ? -0.180 6.643 7.716 1.00 98.25 99 ASP A CA 1
ATOM 791 C C . ASP A 1 99 ? -0.152 6.842 9.235 1.00 98.25 99 ASP A C 1
ATOM 793 O O . ASP A 1 99 ? -0.434 7.937 9.720 1.00 98.25 99 ASP A O 1
ATOM 797 N N . PRO A 1 100 ? 0.253 5.827 10.011 1.00 97.88 100 PRO A N 1
ATOM 798 C CA . PRO A 1 100 ? 0.506 6.016 11.429 1.00 97.88 100 PRO A CA 1
ATOM 799 C C . PRO A 1 100 ? 1.766 6.851 11.664 1.00 97.88 100 PRO A C 1
ATOM 801 O O . PRO A 1 100 ? 2.825 6.614 11.077 1.00 97.88 100 PRO A O 1
ATOM 804 N N . GLY A 1 101 ? 1.667 7.808 12.578 1.00 96.62 101 GLY A N 1
ATOM 805 C CA . GLY A 1 101 ? 2.783 8.615 13.041 1.00 96.62 101 GLY A CA 1
ATOM 806 C C . GLY A 1 101 ? 3.728 7.892 13.996 1.00 96.62 101 GLY A C 1
ATOM 807 O O . GLY A 1 101 ? 3.537 6.744 14.398 1.00 96.62 101 GLY A O 1
ATOM 808 N N . GLY A 1 102 ? 4.794 8.602 14.367 1.00 92.62 102 GLY A N 1
ATOM 809 C CA . GLY A 1 102 ? 5.717 8.152 15.407 1.00 92.62 102 GLY A CA 1
ATOM 810 C C . GLY A 1 102 ? 5.098 8.221 16.812 1.00 92.62 102 GLY A C 1
ATOM 811 O O . GLY A 1 102 ? 4.106 8.916 17.015 1.00 92.62 102 GLY A O 1
ATOM 812 N N . PRO A 1 103 ? 5.732 7.589 17.816 1.00 88.06 103 PRO A N 1
ATOM 813 C CA . PRO A 1 103 ? 5.182 7.440 19.172 1.00 88.06 103 PRO A CA 1
ATOM 814 C C . PRO A 1 103 ? 4.998 8.757 19.945 1.00 88.06 103 PRO A C 1
ATOM 816 O O . PRO A 1 103 ? 4.414 8.768 21.020 1.00 88.06 103 PRO A O 1
ATOM 819 N N . THR A 1 104 ? 5.538 9.870 19.444 1.00 91.75 104 THR A N 1
ATOM 820 C CA . THR A 1 104 ? 5.418 11.196 20.067 1.00 91.75 104 THR A CA 1
ATOM 821 C C . THR A 1 104 ? 4.401 12.096 19.370 1.00 91.75 104 THR A C 1
ATOM 823 O O . THR A 1 104 ? 4.225 13.235 19.800 1.00 91.75 104 THR A O 1
ATOM 826 N N . LEU A 1 105 ? 3.803 11.648 18.261 1.00 96.06 105 LEU A N 1
ATOM 827 C CA . LEU A 1 105 ? 2.804 12.432 17.547 1.00 96.06 105 LEU A CA 1
ATOM 828 C C . LEU A 1 105 ? 1.485 12.402 18.324 1.00 96.06 105 LEU A C 1
ATOM 830 O O . LEU A 1 105 ? 1.023 11.331 18.706 1.00 96.06 105 LEU A O 1
ATOM 834 N N . LYS A 1 106 ? 0.901 13.584 18.522 1.00 95.88 106 LYS A N 1
ATOM 835 C CA . LYS A 1 106 ? -0.478 13.767 18.977 1.00 95.88 106 LYS A CA 1
ATOM 836 C C . LYS A 1 106 ? -1.271 14.477 17.890 1.00 95.88 106 LYS A C 1
ATOM 838 O O . LYS A 1 106 ? -0.732 15.393 17.259 1.00 95.88 106 LYS A O 1
ATOM 843 N N . GLY A 1 107 ? -2.518 14.077 17.703 1.00 96.06 107 GLY A N 1
ATOM 844 C CA . GLY A 1 107 ? -3.389 14.542 16.637 1.00 96.06 107 GLY A CA 1
ATOM 845 C C . GLY A 1 107 ? -2.944 14.049 15.259 1.00 96.06 107 GLY A C 1
ATOM 846 O O . GLY A 1 107 ? -2.199 13.076 15.124 1.00 96.06 107 GLY A O 1
ATOM 847 N N . ALA A 1 108 ? -3.379 14.752 14.216 1.00 95.69 108 ALA A N 1
ATOM 848 C CA . ALA A 1 108 ? -3.023 14.461 12.833 1.00 95.69 108 ALA A CA 1
ATOM 849 C C . ALA A 1 108 ? -2.195 15.591 12.204 1.00 95.69 108 ALA A C 1
ATOM 851 O O . ALA A 1 108 ? -2.314 16.766 12.555 1.00 95.69 108 ALA A O 1
ATOM 852 N N . THR A 1 109 ? -1.338 15.235 11.250 1.00 94.94 109 THR A N 1
ATOM 853 C CA . THR A 1 109 ? -0.545 16.183 10.454 1.00 94.94 109 THR A CA 1
ATOM 854 C C . THR A 1 109 ? -0.669 15.871 8.970 1.00 94.94 109 THR A C 1
ATOM 856 O O . THR A 1 109 ? -1.046 14.766 8.585 1.00 94.94 109 THR A O 1
ATOM 859 N N . GLN A 1 110 ? -0.346 16.842 8.117 1.00 88.75 110 GLN A N 1
ATOM 860 C CA . GLN A 1 110 ? -0.374 16.639 6.671 1.00 88.75 110 GLN A CA 1
ATOM 861 C C . GLN A 1 110 ? 0.591 15.523 6.252 1.00 88.75 110 GLN A C 1
ATOM 863 O O . GLN A 1 110 ? 1.763 15.522 6.643 1.00 88.75 110 GLN A O 1
ATOM 868 N N . ASN A 1 111 ? 0.127 14.609 5.398 1.00 88.75 111 ASN A N 1
ATOM 869 C CA . ASN A 1 111 ? 0.990 13.562 4.879 1.00 88.75 111 ASN A CA 1
ATOM 870 C C . ASN A 1 111 ? 1.927 14.095 3.781 1.00 88.75 111 ASN A C 1
ATOM 872 O O . ASN A 1 111 ? 1.519 14.792 2.850 1.00 88.75 111 ASN A O 1
ATOM 876 N N . SER A 1 112 ? 3.202 13.704 3.848 1.00 84.81 112 SER A N 1
ATOM 877 C CA . SER A 1 112 ? 4.217 14.000 2.824 1.00 84.81 112 SER A CA 1
ATOM 878 C C . SER A 1 112 ? 3.881 13.452 1.427 1.00 84.81 112 SER A C 1
ATOM 880 O O . SER A 1 112 ? 4.497 13.857 0.440 1.00 84.81 112 SER A O 1
ATOM 882 N N . ARG A 1 113 ? 2.886 12.561 1.330 1.00 82.69 113 ARG A N 1
ATOM 883 C CA . ARG A 1 113 ? 2.314 12.052 0.074 1.00 82.69 113 ARG A CA 1
ATOM 884 C C . ARG A 1 113 ? 1.500 13.093 -0.693 1.00 82.69 113 ARG A C 1
ATOM 886 O O . ARG A 1 113 ? 1.299 12.919 -1.892 1.00 82.69 113 ARG A O 1
ATOM 893 N N . GLY A 1 114 ? 1.062 14.159 -0.020 1.00 82.94 114 GLY A N 1
ATOM 894 C CA . GLY A 1 114 ? 0.193 15.196 -0.578 1.00 82.94 114 GLY A CA 1
ATOM 895 C C . GLY A 1 114 ? -1.306 14.888 -0.492 1.00 82.94 114 GLY A C 1
ATOM 896 O O . GLY A 1 114 ? -2.089 15.745 -0.884 1.00 82.94 114 GLY A O 1
ATOM 897 N N . CYS A 1 115 ? -1.675 13.715 0.031 1.00 87.38 115 CYS A N 1
ATOM 898 C CA . CYS A 1 115 ? -3.042 13.249 0.281 1.00 87.38 115 CYS A CA 1
ATOM 899 C C . CYS A 1 115 ? -3.071 12.457 1.596 1.00 87.38 115 CYS A C 1
ATOM 901 O O . CYS A 1 115 ? -2.059 11.841 1.951 1.00 87.38 115 CYS A O 1
ATOM 903 N N . GLY A 1 116 ? -4.214 12.457 2.277 1.00 91.12 116 GLY A N 1
ATOM 904 C CA . GLY A 1 116 ? -4.398 11.866 3.600 1.00 91.12 116 GLY A CA 1
ATOM 905 C C . GLY A 1 116 ? -3.565 12.544 4.693 1.00 91.12 116 GLY A C 1
ATOM 906 O O . GLY A 1 116 ? -2.940 13.598 4.500 1.00 91.12 116 GLY A O 1
ATOM 907 N N . CYS A 1 117 ? -3.501 11.902 5.855 1.00 94.25 117 CYS A N 1
ATOM 908 C CA . CYS A 1 117 ? -2.816 12.423 7.033 1.00 94.25 117 CYS A CA 1
ATOM 909 C C . CYS A 1 117 ? -1.762 11.455 7.593 1.00 94.25 117 CYS A C 1
ATOM 911 O O . CYS A 1 117 ? -1.642 10.297 7.186 1.00 94.25 117 CYS A O 1
ATOM 913 N N . VAL A 1 118 ? -0.958 11.957 8.525 1.00 97.75 118 VAL A N 1
ATOM 914 C CA . VAL A 1 118 ? -0.192 11.136 9.461 1.00 97.75 118 VAL A CA 1
ATOM 915 C C . VAL A 1 118 ? -0.844 11.295 10.828 1.00 97.75 118 VAL A C 1
ATOM 917 O O . VAL A 1 118 ? -0.840 12.410 11.354 1.00 97.75 118 VAL A O 1
ATOM 920 N N . PHE A 1 119 ? -1.404 10.221 11.382 1.00 98.00 119 PHE A N 1
ATOM 921 C CA . PHE A 1 119 ? -2.217 10.259 12.605 1.00 98.00 119 PHE A CA 1
ATOM 922 C C . PHE A 1 119 ? -1.487 9.668 13.817 1.00 98.00 119 PHE A C 1
ATOM 924 O O . PHE A 1 119 ? -0.713 8.715 13.694 1.00 98.00 119 PHE A O 1
ATOM 931 N N . GLY A 1 120 ? -1.691 10.275 14.985 1.00 98.12 120 GLY A N 1
ATOM 932 C CA . GLY A 1 120 ? -1.181 9.808 16.272 1.00 98.12 120 GLY A CA 1
ATOM 933 C C . GLY A 1 120 ? -1.993 8.653 16.860 1.00 98.12 120 GLY A C 1
ATOM 934 O O . GLY A 1 120 ? -3.014 8.238 16.316 1.00 98.12 120 GLY A O 1
ATOM 935 N N . GLU A 1 121 ? -1.515 8.131 17.988 1.00 97.62 121 GLU A N 1
ATOM 936 C CA . GLU A 1 121 ? -2.212 7.078 18.738 1.00 97.62 121 GLU A CA 1
ATOM 937 C C . GLU A 1 121 ? -3.566 7.545 19.280 1.00 97.62 121 GLU A C 1
ATOM 939 O O . GLU A 1 121 ? -4.513 6.771 19.294 1.00 97.62 121 GLU A O 1
ATOM 944 N N . ASP A 1 122 ? -3.656 8.813 19.674 1.00 97.19 122 ASP A N 1
ATOM 945 C CA . ASP A 1 122 ? -4.868 9.441 20.193 1.00 97.19 122 ASP A CA 1
ATOM 946 C C . ASP A 1 122 ? -6.010 9.424 19.172 1.00 97.19 122 ASP A C 1
ATOM 948 O O . ASP A 1 122 ? -7.113 9.016 19.505 1.00 97.19 122 ASP A O 1
ATOM 952 N N . ILE A 1 123 ? -5.718 9.730 17.905 1.00 97.88 123 ILE A N 1
ATOM 953 C CA . ILE A 1 123 ? -6.714 9.653 16.823 1.00 97.88 123 ILE A CA 1
ATOM 954 C C . ILE A 1 123 ? -7.228 8.218 16.625 1.00 97.88 123 ILE A C 1
ATOM 956 O O . ILE A 1 123 ? -8.399 8.007 16.318 1.00 97.88 123 ILE A O 1
ATOM 960 N N . LEU A 1 124 ? -6.360 7.212 16.793 1.00 97.81 124 LEU A N 1
ATOM 961 C CA . LEU A 1 124 ? -6.784 5.813 16.722 1.00 97.81 124 LEU A CA 1
ATOM 962 C C . LEU A 1 124 ? -7.642 5.413 17.919 1.00 97.81 124 LEU A C 1
ATOM 964 O O . LEU A 1 124 ? -8.597 4.662 17.739 1.00 97.81 124 LEU A O 1
ATOM 968 N N . ASP A 1 125 ? -7.302 5.888 19.110 1.00 97.25 125 ASP A N 1
ATOM 969 C CA . ASP A 1 125 ? -8.082 5.611 20.311 1.00 97.25 125 ASP A CA 1
ATOM 970 C C . ASP A 1 125 ? -9.487 6.194 20.200 1.00 97.25 125 ASP A C 1
ATOM 972 O O . ASP A 1 125 ? -10.448 5.444 20.360 1.00 97.25 125 ASP A O 1
ATOM 976 N N . ASP A 1 126 ? -9.608 7.455 19.786 1.00 97.56 126 ASP A N 1
ATOM 977 C CA . ASP A 1 126 ? -10.901 8.103 19.552 1.00 97.56 126 ASP A CA 1
ATOM 978 C C . ASP A 1 126 ? -11.723 7.334 18.497 1.00 97.56 126 ASP A C 1
ATOM 980 O O . ASP A 1 126 ? -12.892 7.014 18.714 1.00 97.56 126 ASP A O 1
ATOM 984 N N . PHE A 1 127 ? -11.099 6.918 17.386 1.00 98.06 127 PHE A N 1
ATOM 985 C CA . PHE A 1 127 ? -11.778 6.125 16.355 1.00 98.06 127 PHE A CA 1
ATOM 986 C C . PHE A 1 127 ? -12.264 4.758 16.865 1.00 98.06 127 PHE A C 1
ATOM 988 O O . PHE A 1 127 ? -13.328 4.287 16.457 1.00 98.06 127 PHE A O 1
ATOM 995 N N . LEU A 1 128 ? -11.497 4.087 17.731 1.00 97.75 128 LEU A N 1
ATOM 996 C CA . LEU A 1 128 ? -11.904 2.817 18.339 1.00 97.75 128 LEU A CA 1
ATOM 997 C C . LEU A 1 128 ? -13.013 3.015 19.386 1.00 97.75 128 LEU A C 1
ATOM 999 O O . LEU A 1 128 ? -13.886 2.155 19.504 1.00 97.75 128 LEU A O 1
ATOM 1003 N N . GLU A 1 129 ? -13.006 4.133 20.116 1.00 97.12 129 GLU A N 1
ATOM 1004 C CA . GLU A 1 129 ? -14.069 4.508 21.056 1.00 97.12 129 GLU A CA 1
ATOM 1005 C C . GLU A 1 129 ? -15.391 4.809 20.333 1.00 97.12 129 GLU A C 1
ATOM 1007 O O . GLU A 1 129 ? -16.444 4.311 20.746 1.00 97.12 129 GLU A O 1
ATOM 1012 N N . ASP A 1 130 ? -15.332 5.524 19.208 1.00 96.88 130 ASP A N 1
ATOM 1013 C CA . ASP A 1 130 ? -16.487 5.833 18.354 1.00 96.88 130 ASP A CA 1
ATOM 1014 C C . ASP A 1 130 ? -17.070 4.592 17.650 1.00 96.88 130 ASP A C 1
ATOM 1016 O O . ASP A 1 130 ? -18.215 4.601 17.184 1.00 96.88 130 ASP A O 1
ATOM 1020 N N . ASN A 1 131 ? -16.304 3.498 17.580 1.00 97.62 131 ASN A N 1
ATOM 1021 C CA . ASN A 1 131 ? -16.671 2.256 16.900 1.00 97.62 131 ASN A CA 1
ATOM 1022 C C . ASN A 1 131 ? -16.627 1.052 17.855 1.00 97.62 131 ASN A C 1
ATOM 1024 O O . ASN A 1 131 ? -15.780 0.158 17.708 1.00 97.62 131 ASN A O 1
ATOM 1028 N N . PRO A 1 132 ? -17.563 0.985 18.825 1.00 94.69 132 PRO A N 1
ATOM 1029 C CA . PRO A 1 132 ? -17.567 -0.053 19.842 1.00 94.69 132 PRO A CA 1
ATOM 1030 C C . PRO A 1 132 ? -17.699 -1.439 19.203 1.00 94.69 132 PRO A C 1
ATOM 1032 O O . PRO A 1 132 ? -18.640 -1.720 18.465 1.00 94.69 132 PRO A O 1
ATOM 1035 N N . GLY A 1 133 ? -16.742 -2.313 19.512 1.00 95.44 133 GLY A N 1
ATOM 1036 C CA . GLY A 1 133 ? -16.618 -3.650 18.924 1.00 95.44 133 GLY A CA 1
ATOM 1037 C C . GLY A 1 133 ? -15.293 -3.837 18.192 1.00 95.44 133 GLY A C 1
ATOM 1038 O O . GLY A 1 133 ? -14.719 -4.925 18.251 1.00 95.44 133 GLY A O 1
ATOM 1039 N N . LEU A 1 134 ? -14.737 -2.766 17.613 1.00 97.75 134 LEU A N 1
ATOM 1040 C CA . LEU A 1 134 ? -13.402 -2.823 17.031 1.00 97.75 134 LEU A CA 1
ATOM 1041 C C . LEU A 1 134 ? -12.334 -3.061 18.105 1.00 97.75 134 LEU A C 1
ATOM 1043 O O . LEU A 1 134 ? -12.375 -2.531 19.215 1.00 97.75 134 LEU A O 1
ATOM 1047 N N . ARG A 1 135 ? -11.363 -3.904 17.761 1.00 97.25 135 ARG A N 1
ATOM 1048 C CA . ARG A 1 135 ? -10.257 -4.317 18.631 1.00 97.25 135 ARG A CA 1
ATOM 1049 C C . ARG A 1 135 ? -8.930 -3.761 18.148 1.00 97.25 135 ARG A C 1
ATOM 1051 O O . ARG A 1 135 ? -8.137 -3.298 18.960 1.00 97.25 135 ARG A O 1
ATOM 1058 N N . PHE A 1 136 ? -8.689 -3.841 16.845 1.00 98.06 136 PHE A N 1
ATOM 1059 C CA . PHE A 1 136 ? -7.513 -3.285 16.193 1.00 98.06 136 PHE A CA 1
ATOM 1060 C C . PHE A 1 136 ? -7.759 -3.142 14.690 1.00 98.06 136 PHE A C 1
ATOM 1062 O O . PHE A 1 136 ? -8.707 -3.698 14.128 1.00 98.06 136 PHE A O 1
ATOM 1069 N N . ILE A 1 137 ? -6.873 -2.397 14.043 1.00 98.56 137 ILE A N 1
ATOM 1070 C CA . ILE A 1 137 ? -6.905 -2.121 12.611 1.00 98.56 137 ILE A CA 1
ATOM 1071 C C . ILE A 1 137 ? -5.762 -2.880 11.931 1.00 98.56 137 ILE A C 1
ATOM 1073 O O . ILE A 1 137 ? -4.638 -2.906 12.435 1.00 98.56 137 ILE A O 1
ATOM 1077 N N . VAL A 1 138 ? -6.021 -3.469 10.766 1.00 98.75 138 VAL A N 1
ATOM 1078 C CA . VAL A 1 138 ? -4.978 -4.032 9.896 1.00 98.75 138 VAL A CA 1
ATOM 1079 C C . VAL A 1 138 ? -4.877 -3.184 8.640 1.00 98.75 138 VAL A C 1
ATOM 1081 O O . VAL A 1 138 ? -5.874 -2.935 7.966 1.00 98.75 138 VAL A O 1
ATOM 1084 N N . ARG A 1 139 ? -3.660 -2.757 8.308 1.00 98.75 139 ARG A N 1
ATOM 1085 C CA . ARG A 1 139 ? -3.371 -1.903 7.158 1.00 98.75 139 ARG A CA 1
ATOM 1086 C C . ARG A 1 139 ? -2.197 -2.399 6.316 1.00 98.75 139 ARG A C 1
ATOM 1088 O O . ARG A 1 139 ? -1.470 -3.307 6.718 1.00 98.75 139 ARG A O 1
ATOM 1095 N N . SER A 1 140 ? -1.985 -1.774 5.157 1.00 98.44 140 SER A N 1
ATOM 1096 C CA . SER A 1 140 ? -0.852 -2.049 4.261 1.00 98.44 140 SER A CA 1
ATOM 1097 C C . SER A 1 140 ? -0.059 -0.780 3.909 1.00 98.44 140 SER A C 1
ATOM 1099 O O . SER A 1 140 ? 0.518 -0.182 4.805 1.00 98.44 140 SER A O 1
ATOM 1101 N N . HIS A 1 141 ? 0.003 -0.388 2.626 1.00 97.81 141 HIS A N 1
ATOM 1102 C CA . HIS A 1 141 ? 0.500 0.879 2.042 1.00 97.81 141 HIS A CA 1
ATOM 1103 C C . HIS A 1 141 ? 1.930 1.390 2.372 1.00 97.81 141 HIS A C 1
ATOM 1105 O O . HIS A 1 141 ? 2.574 1.973 1.495 1.00 97.81 141 HIS A O 1
ATOM 1111 N N . GLU A 1 142 ? 2.510 1.119 3.541 1.00 96.06 142 GLU A N 1
ATOM 1112 C CA . GLU A 1 142 ? 3.918 1.368 3.860 1.00 96.06 142 GLU A CA 1
ATOM 1113 C C . GLU A 1 142 ? 4.766 0.099 3.764 1.00 96.06 142 GLU A C 1
ATOM 1115 O O . GLU A 1 142 ? 4.474 -0.924 4.382 1.00 96.06 142 GLU A O 1
ATOM 1120 N N . MET A 1 143 ? 5.897 0.189 3.061 1.00 91.19 143 MET A N 1
ATOM 1121 C CA . MET A 1 143 ? 6.901 -0.872 3.085 1.00 91.19 143 MET A CA 1
ATOM 1122 C C . MET A 1 143 ? 7.550 -0.950 4.470 1.00 91.19 143 MET A C 1
ATOM 1124 O O . MET A 1 143 ? 8.068 0.045 4.981 1.00 91.19 143 MET A O 1
ATOM 1128 N N . LYS A 1 144 ? 7.571 -2.155 5.045 1.00 93.25 144 LYS A N 1
ATOM 1129 C CA . LYS A 1 144 ? 8.270 -2.470 6.296 1.00 93.25 144 LYS A CA 1
ATOM 1130 C C . LYS A 1 144 ? 9.423 -3.426 6.020 1.00 93.25 144 LYS A C 1
ATOM 1132 O O . LYS A 1 144 ? 9.300 -4.335 5.203 1.00 93.25 144 LYS A O 1
ATOM 1137 N N . ALA A 1 145 ? 10.543 -3.240 6.719 1.00 79.50 145 ALA A N 1
ATOM 1138 C CA . ALA A 1 145 ? 11.766 -4.009 6.476 1.00 79.50 145 ALA A CA 1
ATOM 1139 C C . ALA A 1 145 ? 11.565 -5.530 6.631 1.00 79.50 145 ALA A C 1
ATOM 1141 O O . ALA A 1 145 ? 12.083 -6.293 5.821 1.00 79.50 145 ALA A O 1
ATOM 1142 N N . SER A 1 146 ? 10.778 -5.957 7.622 1.00 87.38 146 SER A N 1
ATOM 1143 C CA . SER A 1 146 ? 10.413 -7.363 7.867 1.00 87.38 146 SER A CA 1
ATOM 1144 C C . SER A 1 146 ? 9.052 -7.748 7.265 1.00 87.38 146 SER A C 1
ATOM 1146 O O . SER A 1 146 ? 8.464 -8.757 7.648 1.00 87.38 146 SER A O 1
ATOM 1148 N N . GLY A 1 147 ? 8.497 -6.903 6.388 1.00 91.88 147 GLY A N 1
ATOM 1149 C CA . GLY A 1 147 ? 7.147 -7.055 5.846 1.00 91.88 147 GLY A CA 1
ATOM 1150 C C . GLY A 1 147 ? 6.023 -6.795 6.854 1.00 91.88 147 GLY A C 1
ATOM 1151 O O . GLY A 1 147 ? 4.862 -6.874 6.479 1.00 91.88 147 GLY A O 1
ATOM 1152 N N . PHE A 1 148 ? 6.331 -6.477 8.115 1.00 98.25 148 PHE A N 1
ATOM 1153 C CA . PHE A 1 148 ? 5.332 -6.272 9.164 1.00 98.25 148 PHE A CA 1
ATOM 1154 C C . PHE A 1 148 ? 5.796 -5.259 10.217 1.00 98.25 148 PHE A C 1
ATOM 1156 O O . PHE A 1 148 ? 6.989 -5.176 10.518 1.00 98.25 148 PHE A O 1
ATOM 1163 N N . GLN A 1 149 ? 4.863 -4.511 10.802 1.00 98.00 149 GLN A N 1
ATOM 1164 C CA . GLN A 1 149 ? 5.114 -3.647 11.953 1.00 98.00 149 GLN A CA 1
ATOM 1165 C C . GLN A 1 149 ? 3.855 -3.496 12.815 1.00 98.00 149 GLN A C 1
ATOM 1167 O O . GLN A 1 149 ? 2.780 -3.211 12.295 1.00 98.00 149 GLN A O 1
ATOM 1172 N N . GLU A 1 150 ? 4.016 -3.601 14.133 1.00 97.94 150 GLU A N 1
ATOM 1173 C CA . GLU A 1 150 ? 3.002 -3.186 15.107 1.00 97.94 150 GLU A CA 1
ATOM 1174 C C . GLU A 1 150 ? 3.166 -1.707 15.450 1.00 97.94 150 GLU A C 1
ATOM 1176 O O . GLU A 1 150 ? 4.282 -1.202 15.620 1.00 97.94 150 GLU A O 1
ATOM 1181 N N . HIS A 1 151 ? 2.037 -1.025 15.574 1.00 97.56 151 HIS A N 1
ATOM 1182 C CA . HIS A 1 151 ? 1.923 0.363 15.987 1.00 97.56 151 HIS A CA 1
ATOM 1183 C C . HIS A 1 151 ? 0.996 0.442 17.203 1.00 97.56 151 HIS A C 1
ATOM 1185 O O . HIS A 1 151 ? 0.168 -0.446 17.413 1.00 97.56 151 HIS A O 1
ATOM 1191 N N . PHE A 1 152 ? 1.138 1.507 17.997 1.00 96.81 152 PHE A N 1
ATOM 1192 C CA . PHE A 1 152 ? 0.164 1.886 19.031 1.00 96.81 152 PHE A CA 1
ATOM 1193 C C . PHE A 1 152 ? -0.235 0.715 19.944 1.00 96.81 152 PHE A C 1
ATOM 1195 O O . PHE A 1 152 ? -1.402 0.350 20.058 1.00 96.81 152 PHE A O 1
ATOM 1202 N N . HIS A 1 153 ? 0.770 0.048 20.522 1.00 95.44 153 HIS A N 1
ATOM 1203 C CA . HIS A 1 153 ? 0.586 -1.089 21.432 1.00 95.44 153 HIS A CA 1
ATOM 1204 C C . HIS A 1 153 ? -0.265 -2.246 20.863 1.00 95.44 153 HIS A C 1
ATOM 1206 O O . HIS A 1 153 ? -0.985 -2.910 21.603 1.00 95.44 153 HIS A O 1
ATOM 1212 N N . GLY A 1 154 ? -0.176 -2.494 19.551 1.00 95.94 154 GLY A N 1
ATOM 1213 C CA . GLY A 1 154 ? -0.890 -3.582 18.871 1.00 95.94 154 GLY A CA 1
ATOM 1214 C C . GLY A 1 154 ? -2.297 -3.212 18.394 1.00 95.94 154 GLY A C 1
ATOM 1215 O O . GLY A 1 154 ? -2.966 -4.047 17.793 1.00 95.94 154 GLY A O 1
ATOM 1216 N N . LYS A 1 155 ? -2.743 -1.964 18.600 1.00 97.25 155 LYS A N 1
ATOM 1217 C CA . LYS A 1 155 ? -4.038 -1.464 18.097 1.00 97.25 155 LYS A CA 1
ATOM 1218 C C . LYS A 1 155 ? -4.042 -1.232 16.581 1.00 97.25 155 LYS A C 1
ATOM 1220 O O . LYS A 1 155 ? -5.108 -1.140 15.975 1.00 97.25 155 LYS A O 1
ATOM 1225 N N . LEU A 1 156 ? -2.867 -1.162 15.951 1.00 98.56 156 LEU A N 1
ATOM 1226 C CA . LEU A 1 156 ? -2.722 -1.054 14.500 1.00 98.56 156 LEU A CA 1
ATOM 1227 C C . LEU A 1 156 ? -1.572 -1.934 14.003 1.00 98.56 156 LEU A C 1
ATOM 1229 O O . LEU A 1 156 ? -0.435 -1.825 14.466 1.00 98.56 156 LEU A O 1
ATOM 1233 N N . LEU A 1 157 ? -1.862 -2.766 13.009 1.00 98.69 157 LEU A N 1
ATOM 1234 C CA . LEU A 1 157 ? -0.910 -3.670 12.375 1.00 98.69 157 LEU A CA 1
ATOM 1235 C C . LEU A 1 157 ? -0.670 -3.229 10.933 1.00 98.69 157 LEU A C 1
ATOM 1237 O O . LEU A 1 157 ? -1.615 -3.103 10.160 1.00 98.69 157 LEU A O 1
ATOM 1241 N N . THR A 1 158 ? 0.588 -3.050 10.541 1.00 98.75 158 THR A N 1
ATOM 1242 C CA . THR A 1 158 ? 0.965 -2.860 9.137 1.00 98.75 158 THR A CA 1
ATOM 1243 C C . THR A 1 158 ? 1.546 -4.148 8.577 1.00 98.75 158 THR A C 1
ATOM 1245 O O . THR A 1 158 ? 2.539 -4.647 9.104 1.00 98.75 158 THR A O 1
ATOM 1248 N N . VAL A 1 159 ? 0.982 -4.654 7.479 1.00 98.62 159 VAL A N 1
ATOM 1249 C CA . VAL A 1 159 ? 1.505 -5.792 6.709 1.00 98.62 159 VAL A CA 1
ATOM 1250 C C . VAL A 1 159 ? 1.850 -5.373 5.282 1.00 98.62 159 VAL A C 1
ATOM 1252 O O . VAL A 1 159 ? 1.141 -4.610 4.639 1.00 98.62 159 VAL A O 1
ATOM 1255 N N . PHE A 1 160 ? 2.967 -5.873 4.766 1.00 97.94 160 PHE A N 1
ATOM 1256 C CA . PHE A 1 160 ? 3.452 -5.580 3.429 1.00 97.94 160 PHE A CA 1
ATOM 1257 C C . PHE A 1 160 ? 3.940 -6.859 2.754 1.00 97.94 160 PHE A C 1
ATOM 1259 O O . PHE A 1 160 ? 4.945 -7.450 3.146 1.00 97.94 160 PHE A O 1
ATOM 1266 N N . SER A 1 161 ? 3.241 -7.286 1.704 1.00 96.88 161 SER A N 1
ATOM 1267 C CA . SER A 1 161 ? 3.431 -8.614 1.101 1.00 96.88 161 SER A CA 1
ATOM 1268 C C . SER A 1 161 ? 4.328 -8.625 -0.147 1.00 96.88 161 SER A C 1
ATOM 1270 O O . SER A 1 161 ? 4.387 -9.625 -0.857 1.00 96.88 161 SER A O 1
ATOM 1272 N N . ALA A 1 162 ? 5.058 -7.543 -0.440 1.00 87.94 162 ALA A N 1
ATOM 1273 C CA . ALA A 1 162 ? 6.008 -7.495 -1.556 1.00 87.94 162 ALA A CA 1
ATOM 1274 C C . ALA A 1 162 ? 7.465 -7.530 -1.058 1.00 87.94 162 ALA A C 1
ATOM 1276 O O . ALA A 1 162 ? 8.045 -6.500 -0.715 1.00 87.94 162 ALA A O 1
ATOM 1277 N N . SER A 1 163 ? 8.092 -8.710 -1.048 1.00 83.31 163 SER A N 1
ATOM 1278 C CA . SER A 1 163 ? 9.5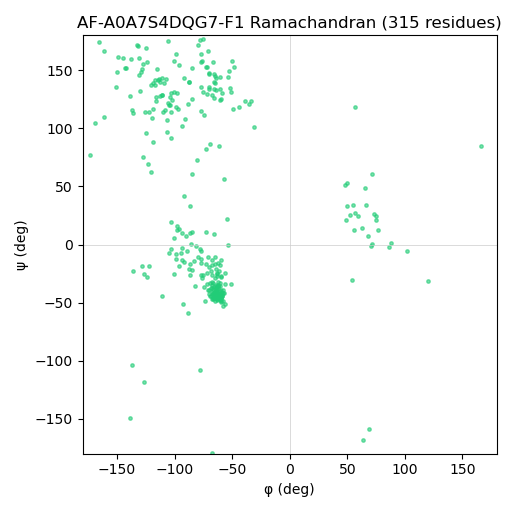13 -8.852 -0.689 1.00 83.31 163 SER A CA 1
ATOM 1279 C C . SER A 1 163 ? 10.443 -8.271 -1.760 1.00 83.31 163 SER A C 1
ATOM 1281 O O . SER A 1 163 ? 10.154 -8.369 -2.955 1.00 83.31 163 SER A O 1
ATOM 1283 N N . ASN A 1 164 ? 11.595 -7.741 -1.345 1.00 71.56 164 ASN A N 1
ATOM 1284 C CA . ASN A 1 164 ? 12.559 -7.040 -2.192 1.00 71.56 164 ASN A CA 1
ATOM 1285 C C . ASN A 1 164 ? 11.880 -5.990 -3.083 1.00 71.56 164 ASN A C 1
ATOM 1287 O O . ASN A 1 164 ? 12.043 -5.973 -4.309 1.00 71.56 164 ASN A O 1
ATOM 1291 N N . TYR A 1 165 ? 11.080 -5.135 -2.448 1.00 66.81 165 TYR A N 1
ATOM 1292 C CA . TYR A 1 165 ? 10.263 -4.134 -3.109 1.00 66.81 165 TYR A CA 1
ATOM 1293 C C . TYR A 1 165 ? 11.093 -3.308 -4.091 1.00 66.81 165 TYR A C 1
ATOM 1295 O O . TYR A 1 165 ? 12.213 -2.879 -3.786 1.00 66.81 165 TYR A O 1
ATOM 1303 N N . THR A 1 166 ? 10.561 -3.165 -5.308 1.00 61.16 166 THR A N 1
ATOM 1304 C CA . THR A 1 166 ? 11.204 -2.502 -6.459 1.00 61.16 166 THR A CA 1
ATOM 1305 C C . THR A 1 166 ? 12.646 -2.954 -6.750 1.00 61.16 166 THR A C 1
ATOM 1307 O O . THR A 1 166 ? 13.394 -2.265 -7.441 1.00 61.16 166 THR A O 1
ATOM 1310 N N . TYR A 1 167 ? 13.028 -4.146 -6.276 1.00 54.09 167 TYR A N 1
ATOM 1311 C CA . TYR A 1 167 ? 14.340 -4.786 -6.428 1.00 54.09 167 TYR A CA 1
ATOM 1312 C C . TYR A 1 167 ? 15.529 -4.049 -5.796 1.00 54.09 167 TYR A C 1
ATOM 1314 O O . TYR A 1 167 ? 16.680 -4.369 -6.108 1.00 54.09 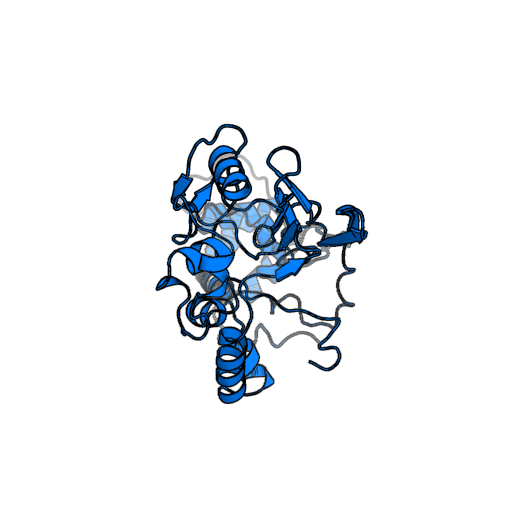167 TYR A O 1
ATOM 1322 N N . ILE A 1 168 ? 15.271 -3.068 -4.927 1.00 47.44 168 ILE A N 1
ATOM 1323 C CA . ILE A 1 168 ? 16.315 -2.252 -4.285 1.00 47.44 168 ILE A CA 1
ATOM 1324 C C . ILE A 1 168 ? 16.186 -2.179 -2.762 1.00 47.44 168 ILE A C 1
ATOM 1326 O O . ILE A 1 168 ? 17.163 -1.827 -2.103 1.00 47.44 168 ILE A O 1
ATOM 1330 N N . HIS A 1 169 ? 15.016 -2.503 -2.202 1.00 47.69 169 HIS A N 1
ATOM 1331 C CA . HIS A 1 169 ? 14.743 -2.303 -0.776 1.00 47.69 169 HIS A CA 1
ATOM 1332 C C . HIS A 1 169 ? 15.168 -3.482 0.101 1.00 47.69 169 HIS A C 1
ATOM 1334 O O . HIS A 1 169 ? 15.390 -3.288 1.292 1.00 47.69 169 HIS A O 1
ATOM 1340 N N . ASN A 1 170 ? 15.324 -4.684 -0.472 1.00 69.75 170 ASN A N 1
ATOM 1341 C CA . ASN A 1 170 ? 15.753 -5.887 0.249 1.00 69.75 170 ASN A CA 1
ATOM 1342 C C . ASN A 1 170 ? 14.924 -6.206 1.517 1.00 69.75 170 ASN A C 1
ATOM 1344 O O . ASN A 1 170 ? 15.431 -6.844 2.436 1.00 69.75 170 ASN A O 1
ATOM 1348 N N . ASN A 1 171 ? 13.670 -5.757 1.572 1.00 82.31 171 ASN A N 1
ATOM 1349 C CA . ASN A 1 171 ? 12.736 -6.078 2.646 1.00 82.31 171 ASN A CA 1
ATOM 1350 C C . ASN A 1 171 ? 12.173 -7.498 2.491 1.00 82.31 171 ASN A C 1
ATOM 1352 O O . ASN A 1 171 ? 12.102 -8.028 1.380 1.00 82.31 171 ASN A O 1
ATOM 1356 N N . GLU A 1 172 ? 11.716 -8.087 3.588 1.00 80.69 172 GLU A N 1
ATOM 1357 C CA . GLU A 1 172 ? 10.858 -9.273 3.557 1.00 80.69 172 GLU A CA 1
ATOM 1358 C C . GLU A 1 172 ? 9.422 -8.883 3.178 1.00 80.69 172 GLU A C 1
ATOM 1360 O O . GLU A 1 172 ? 9.015 -7.725 3.307 1.00 80.69 172 GLU A O 1
ATOM 1365 N N . GLY A 1 173 ? 8.666 -9.850 2.671 1.00 91.19 173 GLY A N 1
ATOM 1366 C CA . GLY A 1 173 ? 7.212 -9.787 2.600 1.00 91.19 173 GLY A CA 1
ATOM 1367 C C . GLY A 1 173 ? 6.615 -10.523 3.796 1.00 91.19 173 GLY A C 1
ATOM 1368 O O . GLY A 1 173 ? 7.250 -11.422 4.346 1.00 91.19 173 GLY A O 1
ATOM 1369 N N . ALA A 1 174 ? 5.401 -10.168 4.199 1.00 96.69 174 ALA A N 1
ATOM 1370 C CA . ALA A 1 174 ? 4.667 -10.923 5.207 1.00 96.69 174 ALA A CA 1
ATOM 1371 C C . ALA A 1 174 ? 3.189 -11.088 4.842 1.00 96.69 174 ALA A C 1
ATOM 1373 O O . ALA A 1 174 ? 2.645 -10.331 4.031 1.00 96.69 174 ALA A O 1
ATOM 1374 N N . VAL A 1 175 ? 2.556 -12.085 5.454 1.00 97.75 175 VAL A N 1
ATOM 1375 C CA . VAL A 1 175 ? 1.099 -12.239 5.551 1.00 97.75 175 VAL A CA 1
ATOM 1376 C C . VAL A 1 175 ? 0.721 -12.447 7.017 1.00 97.75 175 VAL A C 1
ATOM 1378 O O . VAL A 1 175 ? 1.523 -12.967 7.794 1.00 97.75 175 VAL A O 1
ATOM 1381 N N . ILE A 1 176 ? -0.487 -12.024 7.384 1.00 97.69 176 ILE A N 1
ATOM 1382 C CA . ILE A 1 176 ? -1.054 -12.241 8.716 1.00 97.69 176 ILE A CA 1
ATOM 1383 C C . ILE A 1 176 ? -2.084 -13.364 8.606 1.00 97.69 176 ILE A C 1
ATOM 1385 O O . ILE A 1 176 ? -2.982 -13.293 7.768 1.00 97.69 176 ILE A O 1
ATOM 1389 N N . GLU A 1 177 ? -1.949 -14.383 9.445 1.00 97.38 177 GLU A N 1
ATOM 1390 C CA . GLU A 1 177 ? -2.981 -15.388 9.682 1.00 97.38 177 GLU A CA 1
ATOM 1391 C C . GLU A 1 177 ? -3.715 -15.019 10.969 1.00 97.38 177 GLU A C 1
ATOM 1393 O O . GLU A 1 177 ? -3.094 -14.922 12.022 1.00 97.38 177 GLU A O 1
ATOM 1398 N N . LEU A 1 178 ? -5.019 -14.761 10.871 1.00 96.25 178 LEU A N 1
ATOM 1399 C CA . LEU A 1 178 ? -5.860 -14.372 12.000 1.00 96.25 178 LEU A CA 1
ATOM 1400 C C . LEU A 1 178 ? -6.731 -15.558 12.419 1.00 96.25 178 LEU A C 1
ATOM 1402 O O . LEU A 1 178 ? -7.544 -16.044 11.631 1.00 96.25 178 LEU A O 1
ATOM 1406 N N . ALA A 1 179 ? -6.577 -16.002 13.661 1.00 95.00 179 ALA A N 1
ATOM 1407 C CA . ALA A 1 179 ? -7.422 -17.020 14.262 1.00 95.00 179 ALA A CA 1
ATOM 1408 C C . ALA A 1 179 ? -8.783 -16.440 14.688 1.00 95.00 179 ALA A C 1
ATOM 1410 O O . ALA A 1 179 ? -8.981 -15.228 14.801 1.00 95.00 179 ALA A O 1
ATOM 1411 N N . SER A 1 180 ? -9.755 -17.317 14.946 1.00 91.31 180 SER A N 1
ATOM 1412 C CA . SER A 1 180 ? -11.117 -16.914 15.327 1.00 91.31 180 SER A CA 1
ATOM 1413 C C . SER A 1 180 ? -11.195 -16.157 16.656 1.00 91.31 180 SER A C 1
ATOM 1415 O O . SER A 1 180 ? -12.129 -15.392 16.863 1.00 91.31 180 SER A O 1
ATOM 1417 N N . ASP A 1 181 ? -10.230 -16.363 17.553 1.00 93.75 181 ASP A N 1
ATOM 1418 C CA . ASP A 1 181 ? -10.094 -15.652 18.832 1.00 93.75 181 ASP A CA 1
ATOM 1419 C C . ASP A 1 181 ? -9.305 -14.334 18.710 1.00 93.75 181 ASP A C 1
ATOM 1421 O O . ASP A 1 181 ? -8.973 -13.710 19.718 1.00 93.75 181 ASP A O 1
ATOM 1425 N N . LEU A 1 182 ? -9.039 -13.901 17.473 1.00 94.12 182 LEU A N 1
ATOM 1426 C CA . LEU A 1 182 ? -8.301 -12.695 17.104 1.00 94.12 182 LEU A CA 1
ATOM 1427 C C . LEU A 1 182 ? -6.803 -12.722 17.447 1.00 94.12 182 LEU A C 1
ATOM 1429 O O . LEU A 1 182 ? -6.123 -11.713 17.253 1.00 94.12 182 LEU A O 1
ATOM 1433 N N . GLN A 1 183 ? -6.268 -13.860 17.904 1.00 95.06 183 GLN A N 1
ATOM 1434 C CA . GLN A 1 183 ? -4.823 -14.094 17.906 1.00 95.06 183 GLN A CA 1
ATOM 1435 C C . GLN A 1 183 ? -4.325 -14.110 16.459 1.00 95.06 183 GLN A C 1
ATOM 1437 O O . GLN A 1 183 ? -5.019 -14.607 15.568 1.00 95.06 183 GLN A O 1
ATOM 1442 N N . TYR A 1 184 ? -3.127 -13.585 16.212 1.00 96.25 184 TYR A N 1
ATOM 1443 C CA . TYR A 1 184 ? -2.550 -13.588 14.874 1.00 96.25 184 TYR A CA 1
ATOM 1444 C C . TYR A 1 184 ? -1.113 -14.090 14.852 1.00 96.25 184 TYR A C 1
ATOM 1446 O O . TYR A 1 184 ? -0.317 -13.795 15.742 1.00 96.25 184 TYR A O 1
ATOM 1454 N N . ASP A 1 185 ? -0.778 -14.772 13.761 1.00 96.81 185 ASP A N 1
ATOM 1455 C CA . ASP A 1 185 ? 0.576 -15.183 13.420 1.00 96.81 185 ASP A CA 1
ATOM 1456 C C . ASP A 1 185 ? 1.064 -14.432 12.179 1.00 96.81 185 ASP A C 1
ATOM 1458 O O . ASP A 1 185 ? 0.331 -14.210 11.211 1.00 96.81 185 ASP A O 1
ATOM 1462 N N . VAL A 1 186 ? 2.336 -14.028 12.198 1.00 97.25 186 VAL A N 1
ATOM 1463 C CA . VAL A 1 186 ? 2.966 -13.300 11.089 1.00 97.25 186 VAL A CA 1
ATOM 1464 C C . VAL A 1 186 ? 3.918 -14.222 10.343 1.00 97.25 186 VAL A C 1
ATOM 1466 O O . VAL A 1 186 ? 5.034 -14.496 10.797 1.00 97.25 186 VAL A O 1
ATOM 1469 N N . HIS A 1 187 ? 3.513 -14.630 9.144 1.00 94.25 187 HIS A N 1
ATOM 1470 C CA . HIS A 1 187 ? 4.318 -15.471 8.265 1.00 94.25 187 HIS A CA 1
ATOM 1471 C C . HIS A 1 187 ? 5.153 -14.596 7.338 1.00 94.25 187 HIS A C 1
ATOM 1473 O O . HIS A 1 187 ? 4.637 -13.960 6.416 1.00 94.25 187 HIS A O 1
ATOM 1479 N N . ARG A 1 188 ? 6.463 -14.554 7.588 1.00 90.38 188 ARG A N 1
ATOM 1480 C CA . ARG A 1 188 ? 7.421 -13.795 6.775 1.00 90.38 188 ARG A CA 1
ATOM 1481 C C . ARG A 1 188 ? 7.990 -14.663 5.672 1.00 90.38 188 ARG A C 1
ATOM 1483 O O . ARG A 1 188 ? 8.262 -15.847 5.861 1.00 90.38 188 ARG A O 1
ATOM 1490 N N . PHE A 1 189 ? 8.207 -14.051 4.523 1.00 83.06 189 PHE A N 1
ATOM 1491 C CA . PHE A 1 189 ? 8.801 -14.701 3.377 1.00 83.06 189 PHE A CA 1
ATOM 1492 C C . PHE A 1 189 ? 9.710 -13.742 2.625 1.00 83.06 189 PHE A C 1
ATOM 1494 O O . PHE A 1 189 ? 9.509 -12.529 2.561 1.00 83.06 189 PHE A O 1
ATOM 1501 N N . TYR A 1 190 ? 10.701 -14.323 1.972 1.00 80.44 190 TYR A N 1
ATOM 1502 C CA . TYR A 1 190 ? 11.489 -13.635 0.973 1.00 80.44 190 TYR A CA 1
ATOM 1503 C C . TYR A 1 190 ? 11.298 -14.405 -0.322 1.00 80.44 190 TYR A C 1
ATOM 1505 O O . TYR A 1 190 ? 11.759 -15.542 -0.438 1.00 80.44 190 TYR A O 1
ATOM 1513 N N . ALA A 1 191 ? 10.574 -13.828 -1.283 1.00 60.84 191 ALA A N 1
ATOM 1514 C CA . ALA A 1 191 ? 10.389 -14.491 -2.560 1.00 60.84 191 ALA A CA 1
ATOM 1515 C C . ALA A 1 191 ? 11.769 -14.701 -3.187 1.00 60.84 191 ALA A C 1
ATOM 1517 O O . ALA A 1 191 ? 12.549 -13.754 -3.350 1.00 60.84 191 ALA A O 1
ATOM 1518 N N . THR A 1 192 ? 12.079 -15.950 -3.541 1.00 49.62 192 THR A N 1
ATOM 1519 C CA . THR A 1 192 ? 13.214 -16.230 -4.413 1.00 49.62 192 THR A CA 1
ATOM 1520 C C . THR A 1 192 ? 13.062 -15.342 -5.643 1.00 49.62 192 THR A C 1
ATOM 1522 O O . THR A 1 192 ? 11.946 -15.215 -6.163 1.00 49.62 192 THR A O 1
ATOM 1525 N N . PRO A 1 193 ? 14.137 -14.678 -6.112 1.00 48.62 193 PRO A N 1
ATOM 1526 C CA . PRO A 1 193 ? 14.082 -13.996 -7.390 1.00 48.62 193 PRO A CA 1
ATOM 1527 C C . PRO A 1 193 ? 13.519 -15.010 -8.374 1.00 48.62 193 PRO A C 1
ATOM 1529 O O . PRO A 1 193 ? 14.118 -16.075 -8.535 1.00 48.62 193 PRO A O 1
ATOM 1532 N N . ARG A 1 194 ? 12.337 -14.717 -8.938 1.00 41.47 194 ARG A N 1
ATOM 1533 C CA . ARG A 1 194 ? 11.724 -15.510 -10.008 1.00 41.47 194 ARG A CA 1
ATOM 1534 C C . ARG A 1 194 ? 12.878 -15.923 -10.908 1.00 41.47 194 ARG A C 1
ATOM 1536 O O . ARG A 1 194 ? 13.625 -15.005 -11.274 1.00 41.47 194 ARG A O 1
ATOM 1543 N N . GLU A 1 195 ? 13.073 -17.234 -11.142 1.00 38.78 195 GLU A N 1
ATOM 1544 C CA . GLU A 1 195 ? 14.134 -17.733 -12.029 1.00 38.78 195 GLU A CA 1
ATOM 1545 C C . GLU A 1 195 ? 14.253 -16.723 -13.141 1.00 38.78 195 GLU A C 1
ATOM 1547 O O . GLU A 1 195 ? 13.225 -16.354 -13.727 1.00 38.78 195 GLU A O 1
ATOM 1552 N N . ALA A 1 196 ? 15.445 -16.154 -13.290 1.00 38.62 196 ALA A N 1
ATOM 1553 C CA . ALA A 1 196 ? 15.683 -15.152 -14.292 1.00 38.62 196 ALA A CA 1
ATOM 1554 C C . ALA A 1 196 ? 15.412 -15.823 -15.643 1.00 38.62 196 ALA A C 1
ATOM 1556 O O . ALA A 1 196 ? 16.326 -16.263 -16.320 1.00 38.62 196 ALA A O 1
ATOM 1557 N N . ARG A 1 197 ? 14.142 -15.862 -16.078 1.00 35.94 197 ARG A N 1
ATOM 1558 C CA . ARG A 1 197 ? 13.827 -15.543 -17.454 1.00 35.94 197 ARG A CA 1
ATOM 1559 C C . ARG A 1 197 ? 14.677 -14.323 -17.682 1.00 35.94 197 ARG A C 1
ATOM 1561 O O . ARG A 1 197 ? 14.538 -13.364 -16.914 1.00 35.94 197 ARG A O 1
ATOM 1568 N N . ASP A 1 198 ? 15.592 -14.438 -18.627 1.00 33.97 198 ASP A N 1
ATOM 1569 C CA . ASP A 1 198 ? 16.452 -13.391 -19.150 1.00 33.97 198 ASP A CA 1
ATOM 1570 C C . ASP A 1 198 ? 15.611 -12.221 -19.689 1.00 33.97 198 ASP A C 1
ATOM 1572 O O . ASP A 1 198 ? 15.715 -11.795 -20.832 1.00 33.97 198 ASP A O 1
ATOM 1576 N N . VAL A 1 199 ? 14.757 -11.649 -18.845 1.00 37.97 199 VAL A N 1
ATOM 1577 C CA . VAL A 1 199 ? 14.352 -10.267 -18.889 1.00 37.97 199 VAL A CA 1
ATOM 1578 C C . VAL A 1 199 ? 15.624 -9.563 -18.486 1.00 37.97 199 VAL A C 1
ATOM 1580 O O . VAL A 1 199 ? 15.913 -9.382 -17.295 1.00 37.97 199 VAL A O 1
ATOM 1583 N N . LYS A 1 200 ? 16.446 -9.312 -19.510 1.00 35.94 200 LYS A N 1
ATOM 1584 C CA . LYS A 1 200 ? 17.683 -8.557 -19.432 1.00 35.94 200 LYS A CA 1
ATOM 1585 C C . LYS A 1 200 ? 17.477 -7.476 -18.380 1.00 35.94 200 LYS A C 1
ATOM 1587 O O . LYS A 1 200 ? 16.544 -6.675 -18.453 1.00 35.94 200 LYS A O 1
ATOM 1592 N N . PHE A 1 201 ? 18.349 -7.480 -17.379 1.00 37.03 201 PHE A N 1
ATOM 1593 C CA . PHE A 1 201 ? 18.364 -6.573 -16.226 1.00 37.03 201 PHE A CA 1
ATOM 1594 C C . PHE A 1 201 ? 18.351 -5.067 -16.625 1.00 37.03 201 PHE A C 1
ATOM 1596 O O . PHE A 1 201 ? 18.327 -4.189 -15.769 1.00 37.03 201 PHE A O 1
ATOM 1603 N N . SER A 1 202 ? 18.341 -4.766 -17.930 1.00 42.50 202 SER A N 1
ATOM 1604 C CA . SER A 1 202 ? 18.158 -3.480 -18.599 1.00 42.50 202 SER A CA 1
ATOM 1605 C C . SER A 1 202 ? 16.715 -2.950 -18.676 1.00 42.50 202 SER A C 1
ATOM 1607 O O . SER A 1 202 ? 16.557 -1.762 -18.941 1.00 42.50 202 SER A O 1
ATOM 1609 N N . GLU A 1 203 ? 15.666 -3.751 -18.455 1.00 40.94 203 GLU A N 1
ATOM 1610 C CA . GLU A 1 203 ? 14.275 -3.301 -18.709 1.00 40.94 203 GLU A CA 1
ATOM 1611 C C . GLU A 1 203 ? 13.525 -2.728 -17.486 1.00 40.94 203 GLU A C 1
ATOM 1613 O O . GLU A 1 203 ? 12.451 -2.148 -17.632 1.00 40.94 203 GLU A O 1
ATOM 1618 N N . ARG A 1 204 ? 14.087 -2.807 -16.271 1.00 43.28 204 ARG A N 1
ATOM 1619 C CA . ARG A 1 204 ? 13.411 -2.416 -15.009 1.00 43.28 204 ARG A CA 1
ATOM 1620 C C . ARG A 1 204 ? 13.637 -0.964 -14.574 1.00 43.28 204 ARG A C 1
ATOM 1622 O O . ARG A 1 204 ? 13.845 -0.691 -13.394 1.00 43.28 204 ARG A O 1
ATOM 1629 N N . TYR A 1 205 ? 13.601 -0.020 -15.505 1.00 47.00 205 TYR A N 1
ATOM 1630 C CA . TYR A 1 205 ? 13.683 1.404 -15.175 1.00 47.00 205 TYR A CA 1
ATOM 1631 C C . TYR A 1 205 ? 12.380 2.107 -15.586 1.00 47.00 205 TYR A C 1
ATOM 1633 O O . TYR A 1 205 ? 11.978 2.060 -16.754 1.00 47.00 205 TYR A O 1
ATOM 1641 N N . SER A 1 206 ? 11.717 2.770 -14.626 1.00 54.75 206 SER A N 1
ATOM 1642 C CA . SER A 1 206 ? 10.564 3.656 -14.876 1.00 54.75 206 SER A CA 1
ATOM 1643 C C . SER A 1 206 ? 10.891 4.667 -15.992 1.00 54.75 206 SER A C 1
ATOM 1645 O O . SER A 1 206 ? 12.072 4.930 -16.230 1.00 54.75 206 SER A O 1
ATOM 1647 N N . PRO A 1 207 ? 9.917 5.274 -16.695 1.00 53.28 207 PRO A N 1
ATOM 1648 C CA . PRO A 1 207 ? 10.200 6.308 -17.700 1.00 53.28 207 PRO A CA 1
ATOM 1649 C C . PRO A 1 207 ? 11.113 7.427 -17.171 1.00 53.28 207 PRO A C 1
ATOM 1651 O O . PRO A 1 207 ? 11.988 7.907 -17.889 1.00 53.28 207 PRO A O 1
ATOM 1654 N N . LEU A 1 208 ? 10.986 7.773 -15.885 1.00 48.53 208 LEU A N 1
ATOM 1655 C CA . LEU A 1 208 ? 11.868 8.713 -15.196 1.00 48.53 208 LEU A CA 1
ATOM 1656 C C . LEU A 1 208 ? 13.288 8.163 -15.029 1.00 48.53 208 LEU A C 1
ATOM 1658 O O . LEU A 1 208 ? 14.248 8.857 -15.347 1.00 48.53 208 LEU A O 1
ATOM 1662 N N . ALA A 1 209 ? 13.447 6.918 -14.582 1.00 54.72 209 ALA A N 1
ATOM 1663 C CA . ALA A 1 209 ? 14.765 6.307 -14.458 1.00 54.72 209 ALA A CA 1
ATOM 1664 C C . ALA A 1 209 ? 15.425 6.062 -15.830 1.00 54.72 209 ALA A C 1
ATOM 1666 O O . ALA A 1 209 ? 16.633 6.242 -15.952 1.00 54.72 209 ALA A O 1
ATOM 1667 N N . ARG A 1 210 ? 14.644 5.769 -16.882 1.00 54.72 210 ARG A N 1
ATOM 1668 C CA . ARG A 1 210 ? 15.096 5.767 -18.284 1.00 54.72 210 ARG A CA 1
ATOM 1669 C C . ARG A 1 210 ? 15.496 7.163 -18.754 1.00 54.72 210 ARG A C 1
ATOM 1671 O O . ARG A 1 210 ? 16.526 7.293 -19.398 1.00 54.72 210 ARG A O 1
ATOM 1678 N N . SER A 1 211 ? 14.754 8.207 -18.387 1.00 60.53 211 SER A N 1
ATOM 1679 C CA . SER A 1 211 ? 15.093 9.604 -18.700 1.00 60.53 211 SER A CA 1
ATOM 1680 C C . SER A 1 211 ? 16.373 10.058 -17.991 1.00 60.53 211 SER A C 1
ATOM 1682 O O . SER A 1 211 ? 17.250 10.658 -18.608 1.00 60.53 211 SER A O 1
ATOM 1684 N N . VAL A 1 212 ? 16.539 9.710 -16.712 1.00 71.19 212 VAL A N 1
ATOM 1685 C CA . VAL A 1 212 ? 17.763 9.975 -15.941 1.00 71.19 212 VAL A CA 1
ATOM 1686 C C . VAL A 1 212 ? 18.939 9.185 -16.514 1.00 71.19 212 VAL A C 1
ATOM 1688 O O . VAL A 1 212 ? 20.003 9.762 -16.728 1.00 71.19 212 VAL A O 1
ATOM 1691 N N . ALA A 1 213 ? 18.752 7.899 -16.826 1.00 70.00 213 ALA A N 1
ATOM 1692 C CA . ALA A 1 213 ? 19.770 7.078 -17.474 1.00 70.00 213 ALA A CA 1
ATOM 1693 C C . ALA A 1 213 ? 20.162 7.652 -18.840 1.00 70.00 213 ALA A C 1
ATOM 1695 O O . ALA A 1 213 ? 21.345 7.832 -19.093 1.00 70.00 213 ALA A O 1
ATOM 1696 N N . ALA A 1 214 ? 19.197 8.018 -19.687 1.00 67.75 214 ALA A N 1
ATOM 1697 C CA . ALA A 1 214 ? 19.438 8.602 -21.004 1.00 67.75 214 ALA A CA 1
ATOM 1698 C C . ALA A 1 214 ? 20.196 9.935 -20.917 1.00 67.75 214 ALA A C 1
ATOM 1700 O O . ALA A 1 214 ? 21.150 10.150 -21.665 1.00 67.75 214 ALA A O 1
ATOM 1701 N N . LYS A 1 215 ? 19.838 10.807 -19.965 1.00 80.00 215 LYS A N 1
ATOM 1702 C CA . LYS A 1 215 ? 20.559 12.065 -19.706 1.00 80.00 215 LYS A CA 1
ATOM 1703 C C . LYS A 1 215 ? 21.983 11.819 -19.207 1.00 80.00 215 LYS A C 1
ATOM 1705 O O . LYS A 1 215 ? 22.907 12.496 -19.649 1.00 80.00 215 LYS A O 1
ATOM 1710 N N . LEU A 1 216 ? 22.180 10.840 -18.321 1.00 84.81 216 LEU A N 1
ATOM 1711 C CA . LEU A 1 216 ? 23.512 10.448 -17.852 1.00 84.81 216 LEU A CA 1
ATOM 1712 C C . LEU A 1 216 ? 24.358 9.856 -18.984 1.00 84.81 216 LEU A C 1
ATOM 1714 O O . LEU A 1 216 ? 25.511 10.241 -19.128 1.00 84.81 216 LEU A O 1
ATOM 1718 N N . ILE A 1 217 ? 23.790 8.970 -19.804 1.00 78.94 217 ILE A N 1
ATOM 1719 C CA . ILE A 1 217 ? 24.445 8.373 -20.977 1.00 78.94 217 ILE A CA 1
ATOM 1720 C C . ILE A 1 217 ? 24.860 9.467 -21.966 1.00 78.94 217 ILE A C 1
ATOM 1722 O O . ILE A 1 217 ? 26.011 9.480 -22.394 1.00 78.94 217 ILE A O 1
ATOM 1726 N N . SER A 1 218 ? 23.965 10.412 -22.270 1.00 75.00 218 SER A N 1
ATOM 1727 C CA . SER A 1 218 ? 24.250 11.537 -23.174 1.00 75.00 218 SER A CA 1
ATOM 1728 C C . SER A 1 218 ? 25.396 12.395 -22.641 1.00 75.00 218 SER A C 1
ATOM 1730 O O . SER A 1 218 ? 26.364 12.649 -23.349 1.00 75.00 218 SER A O 1
ATOM 1732 N N . ARG A 1 219 ? 25.370 12.735 -21.347 1.00 85.12 219 ARG A N 1
ATOM 1733 C CA . ARG A 1 219 ? 26.433 13.526 -20.714 1.00 85.12 219 ARG A CA 1
ATOM 1734 C C . ARG A 1 219 ? 27.770 12.779 -20.636 1.00 85.12 219 ARG A C 1
ATOM 1736 O O . ARG A 1 219 ? 28.823 13.399 -20.747 1.00 85.12 219 ARG A O 1
ATOM 1743 N N . ILE A 1 220 ? 27.750 11.453 -20.464 1.00 84.25 220 ILE A N 1
ATOM 1744 C CA . ILE A 1 220 ? 28.952 10.605 -20.540 1.00 84.25 220 ILE A CA 1
ATOM 1745 C C . ILE A 1 220 ? 29.520 10.602 -21.963 1.00 84.25 220 ILE A C 1
ATOM 1747 O O . ILE A 1 220 ? 30.735 10.688 -22.117 1.00 84.25 220 ILE A O 1
ATOM 1751 N N . ALA A 1 221 ? 28.666 10.525 -22.987 1.00 74.94 221 ALA A N 1
ATOM 1752 C CA . ALA A 1 221 ? 29.081 10.580 -24.387 1.00 74.94 221 ALA A CA 1
ATOM 1753 C C . ALA A 1 221 ? 29.693 11.945 -24.747 1.00 74.94 221 ALA A C 1
ATOM 1755 O O . ALA A 1 221 ? 30.782 11.999 -25.319 1.00 74.94 221 ALA A O 1
ATOM 1756 N N . GLU A 1 222 ? 29.052 13.040 -24.331 1.00 79.19 222 GLU A N 1
ATOM 1757 C CA . GLU A 1 222 ? 29.543 14.414 -24.513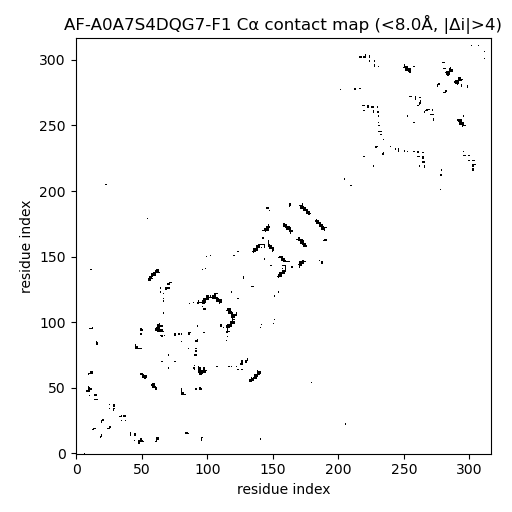 1.00 79.19 222 GLU A CA 1
ATOM 1758 C C . GLU A 1 222 ? 30.903 14.643 -23.838 1.00 79.19 222 GLU A C 1
ATOM 1760 O O . GLU A 1 222 ? 31.778 15.295 -24.400 1.00 79.19 222 GLU A O 1
ATOM 1765 N N . GLN A 1 223 ? 31.110 14.074 -22.645 1.00 84.81 223 GLN A N 1
ATOM 1766 C CA . GLN A 1 223 ? 32.346 14.218 -21.864 1.00 84.81 223 GLN A CA 1
ATOM 1767 C C . GLN A 1 223 ? 33.314 13.036 -22.033 1.00 84.81 223 GLN A C 1
ATOM 1769 O O . GLN A 1 223 ? 34.242 12.859 -21.241 1.00 84.81 223 GLN A O 1
ATOM 1774 N N . ARG A 1 224 ? 33.126 12.203 -23.066 1.00 80.62 224 ARG A N 1
ATOM 1775 C CA . ARG A 1 224 ? 33.877 10.953 -23.254 1.00 80.62 224 ARG A CA 1
ATOM 1776 C C . ARG A 1 224 ? 35.386 11.170 -23.351 1.00 80.62 224 ARG A C 1
ATOM 1778 O O . ARG A 1 224 ? 36.140 10.395 -22.768 1.00 80.62 224 ARG A O 1
ATOM 1785 N N . LEU A 1 225 ? 35.828 12.194 -24.084 1.00 76.62 225 LEU A N 1
ATOM 1786 C CA . LEU A 1 225 ? 37.255 12.510 -24.236 1.00 76.62 225 LEU A CA 1
ATOM 1787 C C . LEU A 1 225 ? 37.868 12.965 -22.906 1.00 76.62 225 LEU A C 1
ATOM 1789 O O . LEU A 1 225 ? 38.895 12.435 -22.501 1.00 76.62 225 LEU A O 1
ATOM 1793 N N . ALA A 1 226 ? 37.174 13.829 -22.162 1.00 82.06 226 ALA A N 1
ATOM 1794 C CA . ALA A 1 226 ? 37.612 14.261 -20.836 1.00 82.06 226 ALA A CA 1
ATOM 1795 C C . ALA A 1 226 ? 37.671 13.097 -19.828 1.00 82.06 226 ALA A C 1
ATOM 1797 O O . ALA A 1 226 ? 38.574 13.037 -18.996 1.00 82.06 226 ALA A O 1
ATOM 1798 N N . LEU A 1 227 ? 36.744 12.135 -19.915 1.00 85.75 227 LEU A N 1
ATOM 1799 C CA . LEU A 1 227 ? 36.782 10.908 -19.112 1.00 85.75 227 LEU A CA 1
ATOM 1800 C C . LEU A 1 227 ? 37.955 9.996 -19.502 1.00 85.75 227 LEU A C 1
ATOM 1802 O O . LEU A 1 227 ? 38.589 9.426 -18.615 1.00 85.75 227 LEU A O 1
ATOM 1806 N N . LEU A 1 228 ? 38.254 9.855 -20.799 1.00 80.62 228 LEU A N 1
ATOM 1807 C CA . LEU A 1 228 ? 39.430 9.115 -21.271 1.00 80.62 228 LEU A CA 1
ATOM 1808 C C . LEU A 1 228 ? 40.715 9.741 -20.728 1.00 80.62 228 LEU A C 1
ATOM 1810 O O . LEU A 1 228 ? 41.527 9.022 -20.150 1.00 80.62 228 LEU A O 1
ATOM 1814 N N . ASP A 1 229 ? 40.855 11.060 -20.840 1.00 79.38 229 ASP A N 1
ATOM 1815 C CA . ASP A 1 229 ? 42.015 11.795 -20.338 1.00 79.38 229 ASP A CA 1
ATOM 1816 C C . ASP A 1 229 ? 42.146 11.663 -18.817 1.00 79.38 229 ASP A C 1
ATOM 1818 O O . ASP A 1 229 ? 43.220 11.333 -18.311 1.00 79.38 229 ASP A O 1
ATOM 1822 N N . PHE A 1 230 ? 41.037 11.804 -18.084 1.00 85.06 230 PHE A N 1
ATOM 1823 C CA . PHE A 1 230 ? 41.007 11.635 -16.633 1.00 85.06 230 PHE A CA 1
ATOM 1824 C C . PHE A 1 230 ? 41.491 10.244 -16.200 1.00 85.06 230 PHE A C 1
ATOM 1826 O O . PHE A 1 230 ? 42.341 10.129 -15.315 1.00 85.06 230 PHE A O 1
ATOM 1833 N N . TYR A 1 231 ? 40.982 9.172 -16.819 1.00 84.94 231 TYR A N 1
ATOM 1834 C CA . TYR A 1 231 ? 41.377 7.802 -16.467 1.00 84.94 231 TYR A CA 1
ATOM 1835 C C . TYR A 1 231 ? 42.762 7.411 -16.992 1.00 84.94 231 TYR A C 1
ATOM 1837 O O . TYR A 1 231 ? 43.417 6.555 -16.395 1.00 84.94 231 TYR A O 1
ATOM 1845 N N . ALA A 1 232 ? 43.224 8.036 -18.077 1.00 79.25 232 ALA A N 1
ATOM 1846 C CA . ALA A 1 232 ? 44.587 7.900 -18.583 1.00 79.25 232 ALA A CA 1
ATOM 1847 C C . ALA A 1 232 ? 45.608 8.711 -17.765 1.00 79.25 232 ALA A C 1
ATOM 1849 O O . ALA A 1 232 ? 46.813 8.497 -17.904 1.00 79.25 232 ALA A O 1
ATOM 1850 N N . GLY A 1 233 ? 45.144 9.619 -16.899 1.00 72.50 233 GLY A N 1
ATOM 1851 C CA . GLY A 1 233 ? 45.996 10.511 -16.116 1.00 72.50 233 GLY A CA 1
ATOM 1852 C C . GLY A 1 233 ? 46.593 11.665 -16.931 1.00 72.50 233 GLY A C 1
ATOM 1853 O O . GLY A 1 233 ? 47.644 12.186 -16.556 1.00 72.50 233 GLY A O 1
ATOM 1854 N N . VAL A 1 234 ? 45.954 12.055 -18.038 1.00 61.31 234 VAL A N 1
ATOM 1855 C CA . VAL A 1 234 ? 46.345 13.186 -18.892 1.00 61.31 234 VAL A CA 1
ATOM 1856 C C . VAL A 1 234 ? 45.748 14.473 -18.310 1.00 61.31 234 VAL A C 1
ATOM 1858 O O . VAL A 1 234 ? 44.548 14.560 -18.066 1.00 61.31 234 VAL A O 1
ATOM 1861 N N . VAL A 1 235 ? 46.588 15.478 -18.040 1.00 54.78 235 VAL A N 1
ATOM 1862 C CA . VAL A 1 235 ? 46.182 16.752 -17.418 1.00 54.78 235 VAL A CA 1
ATOM 1863 C C . VAL A 1 235 ? 46.173 17.865 -18.465 1.00 54.78 235 VAL A C 1
ATOM 1865 O O . VAL A 1 235 ? 47.228 18.191 -19.004 1.00 54.78 235 VAL A O 1
ATOM 1868 N N . TYR A 1 236 ? 45.027 18.521 -18.671 1.00 43.81 236 TYR A N 1
ATOM 1869 C CA . TYR A 1 236 ? 44.933 19.801 -19.384 1.00 43.81 236 TYR A CA 1
ATOM 1870 C C . TYR A 1 236 ? 44.565 20.926 -18.405 1.00 43.81 236 TYR A C 1
ATOM 1872 O O . TYR A 1 236 ? 43.604 20.807 -17.653 1.00 43.81 236 TYR A O 1
ATOM 1880 N N . GLY A 1 237 ? 45.334 22.022 -18.405 1.00 44.81 237 GLY A N 1
ATOM 1881 C CA . GLY A 1 237 ? 44.916 23.288 -17.786 1.00 44.81 237 GLY A CA 1
ATOM 1882 C C . GLY A 1 237 ? 44.875 23.332 -16.251 1.00 44.81 237 GLY A C 1
ATOM 1883 O O . GLY A 1 237 ? 43.844 23.621 -15.664 1.00 44.81 237 GLY A O 1
ATOM 1884 N N . GLY A 1 238 ? 46.016 23.120 -15.589 1.00 44.88 238 GLY A N 1
ATOM 1885 C CA . GLY A 1 238 ? 46.348 23.887 -14.380 1.00 44.88 238 GLY A CA 1
ATOM 1886 C C . GLY A 1 238 ? 45.491 23.732 -13.114 1.00 44.88 238 GLY A C 1
ATOM 1887 O O . GLY A 1 238 ? 45.190 24.744 -12.501 1.00 44.88 238 GLY A O 1
ATOM 1888 N N . THR A 1 239 ? 45.182 22.517 -12.644 1.00 44.78 239 THR A N 1
ATOM 1889 C CA . THR A 1 239 ? 45.397 22.093 -11.230 1.00 44.78 239 THR A CA 1
ATOM 1890 C C . THR A 1 239 ? 45.085 20.602 -11.031 1.00 44.78 239 THR A C 1
ATOM 1892 O O . THR A 1 239 ? 44.096 20.212 -10.427 1.00 44.78 239 THR A O 1
ATOM 1895 N N . PHE A 1 240 ? 46.001 19.732 -11.463 1.00 48.75 240 PHE A N 1
ATOM 1896 C CA . PHE A 1 240 ? 46.144 18.386 -10.892 1.00 48.75 240 PHE A CA 1
ATOM 1897 C C . PHE A 1 240 ? 47.550 18.264 -10.300 1.00 48.75 240 PHE A C 1
ATOM 1899 O O . PHE A 1 240 ? 48.501 17.858 -10.963 1.00 48.75 240 PHE A O 1
ATOM 1906 N N . LYS A 1 241 ? 47.706 18.644 -9.027 1.00 42.72 241 LYS A N 1
ATOM 1907 C CA . LYS A 1 241 ? 48.903 18.317 -8.241 1.00 42.72 241 LYS A CA 1
ATOM 1908 C C . LYS A 1 241 ? 48.511 17.594 -6.957 1.00 42.72 241 LYS A C 1
ATOM 1910 O O . LYS A 1 241 ? 48.261 18.221 -5.936 1.00 42.72 241 LYS A O 1
ATOM 1915 N N . LYS A 1 242 ? 48.567 16.261 -7.010 1.00 40.06 242 LYS A N 1
ATOM 1916 C CA . LYS A 1 242 ? 49.341 15.433 -6.066 1.00 40.06 242 LYS A CA 1
ATOM 1917 C C . LYS A 1 242 ? 49.404 13.988 -6.574 1.00 40.06 242 LYS A C 1
ATOM 1919 O O . LYS A 1 242 ? 48.444 13.244 -6.449 1.00 40.06 242 LYS A O 1
ATOM 1924 N N . LYS A 1 243 ? 50.591 13.653 -7.099 1.00 40.66 243 LYS A N 1
ATOM 1925 C CA . LYS A 1 243 ? 51.171 12.322 -7.353 1.00 40.66 243 LYS A CA 1
ATOM 1926 C C . LYS A 1 243 ? 50.362 11.365 -8.242 1.00 40.66 243 LYS A C 1
ATOM 1928 O O . LYS A 1 243 ? 49.280 10.919 -7.895 1.00 40.66 243 LYS A O 1
ATOM 1933 N N . SER A 1 244 ? 50.986 11.008 -9.365 1.00 48.06 244 SER A N 1
ATOM 1934 C CA . SER A 1 244 ? 50.715 9.831 -10.197 1.00 48.06 244 SER A CA 1
ATOM 1935 C C . SER A 1 244 ? 50.203 8.638 -9.370 1.00 48.06 244 SER A C 1
ATOM 1937 O O . SER A 1 244 ? 50.981 7.981 -8.681 1.00 48.06 244 SER A O 1
ATOM 1939 N N . PHE A 1 245 ? 48.888 8.399 -9.395 1.00 50.38 245 PHE A N 1
ATOM 1940 C CA . PHE A 1 245 ? 48.235 7.236 -8.770 1.00 50.38 245 PHE A CA 1
ATOM 1941 C C . PHE A 1 245 ? 47.807 6.183 -9.805 1.00 50.38 245 PHE A C 1
ATOM 1943 O O . PHE A 1 245 ? 47.366 5.095 -9.436 1.00 50.38 245 PHE A O 1
ATOM 1950 N N . PHE A 1 246 ? 47.930 6.491 -11.097 1.00 50.62 246 PHE A N 1
ATOM 1951 C CA . PHE A 1 246 ? 47.523 5.614 -12.187 1.00 50.62 246 PHE A CA 1
ATOM 1952 C C . PHE A 1 246 ? 48.772 4.970 -12.785 1.00 50.62 246 PHE A C 1
ATOM 1954 O O . PHE A 1 246 ? 49.444 5.532 -13.646 1.00 50.62 246 PHE A O 1
ATOM 1961 N N . VAL A 1 247 ? 49.130 3.798 -12.260 1.00 47.06 247 VAL A N 1
ATOM 1962 C CA . VAL A 1 247 ? 50.135 2.943 -12.894 1.00 47.06 247 VAL A CA 1
ATOM 1963 C C . VAL A 1 247 ? 49.593 2.469 -14.246 1.00 47.06 247 VAL A C 1
ATOM 1965 O O . VAL A 1 247 ? 48.415 2.151 -14.394 1.00 47.06 247 VAL A O 1
ATOM 1968 N N . LYS A 1 248 ? 50.505 2.479 -15.217 1.00 50.69 248 LYS A N 1
ATOM 1969 C CA . LYS A 1 248 ? 50.360 2.531 -16.676 1.00 50.69 248 LYS A CA 1
ATOM 1970 C C . LYS A 1 248 ? 49.850 1.267 -17.378 1.00 50.69 248 LYS A C 1
ATOM 1972 O O . LYS A 1 248 ? 49.924 1.208 -18.600 1.00 50.69 248 LYS A O 1
ATOM 1977 N N . GLU A 1 249 ? 49.352 0.259 -16.678 1.00 54.12 249 GLU A N 1
ATOM 1978 C CA . GLU A 1 249 ? 49.146 -1.043 -17.319 1.00 54.12 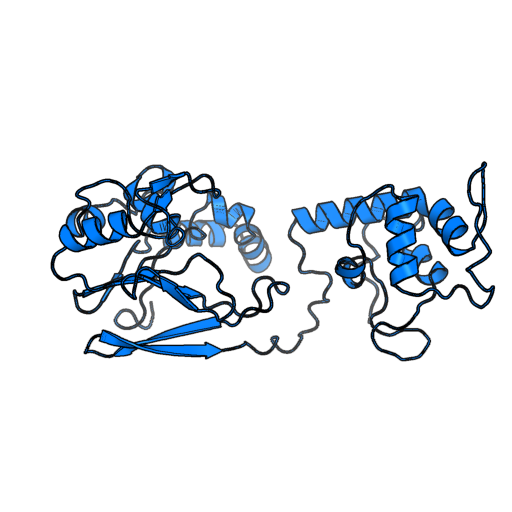249 GLU A CA 1
ATOM 1979 C C . GLU A 1 249 ? 47.675 -1.317 -17.656 1.00 54.12 249 GLU A C 1
ATOM 1981 O O . GLU A 1 249 ? 46.805 -1.480 -16.799 1.00 54.12 249 GLU A O 1
ATOM 1986 N N . ASN A 1 250 ? 47.430 -1.386 -18.968 1.00 67.88 250 ASN A N 1
ATOM 1987 C CA . ASN A 1 250 ? 46.306 -2.063 -19.619 1.00 67.88 250 ASN A CA 1
ATOM 1988 C C . ASN A 1 250 ? 44.927 -1.399 -19.551 1.00 67.88 250 ASN A C 1
ATOM 1990 O O . ASN A 1 250 ? 43.926 -2.073 -19.783 1.00 67.88 250 ASN A O 1
ATOM 1994 N N . GLN A 1 251 ? 44.847 -0.085 -19.303 1.00 80.12 251 GLN A N 1
ATOM 1995 C CA . GLN A 1 251 ? 43.573 0.657 -19.311 1.00 80.12 251 GLN A CA 1
ATOM 1996 C C . GLN A 1 251 ? 42.554 0.108 -18.286 1.00 80.12 251 GLN A C 1
ATOM 1998 O O . GLN A 1 251 ? 41.344 0.259 -18.454 1.00 80.12 251 GLN A O 1
ATOM 2003 N N . ILE A 1 252 ? 43.028 -0.560 -17.230 1.00 86.44 252 ILE A N 1
ATOM 2004 C CA . ILE A 1 252 ? 42.199 -1.207 -16.207 1.00 86.44 252 ILE A CA 1
ATOM 2005 C C . ILE A 1 252 ? 42.077 -0.292 -14.986 1.00 86.44 252 ILE A C 1
ATOM 2007 O O . ILE A 1 252 ? 43.081 0.146 -14.430 1.00 86.44 252 ILE A O 1
ATOM 2011 N N . ILE A 1 253 ? 40.852 -0.063 -14.507 1.00 87.25 253 ILE A N 1
ATOM 2012 C CA . ILE A 1 253 ? 40.587 0.725 -13.293 1.00 87.25 253 ILE A CA 1
ATOM 2013 C C . ILE A 1 253 ? 39.701 -0.025 -12.299 1.00 87.25 253 ILE A C 1
ATOM 2015 O O . ILE A 1 253 ? 38.907 -0.903 -12.650 1.00 87.25 253 ILE A O 1
ATOM 2019 N N . ALA A 1 254 ? 39.823 0.341 -11.024 1.00 89.81 254 ALA A N 1
ATOM 2020 C CA . ALA A 1 254 ? 38.878 -0.060 -9.993 1.00 89.81 254 ALA A CA 1
ATOM 2021 C C . ALA A 1 254 ? 37.548 0.697 -10.139 1.00 89.81 254 ALA A C 1
ATOM 2023 O O . ALA A 1 254 ? 37.495 1.845 -10.578 1.00 89.81 254 ALA A O 1
ATOM 2024 N N . ARG A 1 255 ? 36.455 0.088 -9.675 1.00 89.94 255 ARG A N 1
ATOM 2025 C CA . ARG A 1 255 ? 35.110 0.694 -9.713 1.00 89.94 255 ARG A CA 1
ATOM 2026 C C . ARG A 1 255 ? 35.012 1.990 -8.921 1.00 89.94 255 ARG A C 1
ATOM 2028 O O . ARG A 1 255 ? 34.278 2.892 -9.302 1.00 89.94 255 ARG A O 1
ATOM 2035 N N . THR A 1 256 ? 35.763 2.103 -7.832 1.00 89.44 256 THR A N 1
ATOM 2036 C CA . THR A 1 256 ? 35.849 3.335 -7.040 1.00 89.44 256 THR A CA 1
ATOM 2037 C C . THR A 1 256 ? 36.507 4.468 -7.827 1.00 89.44 256 THR A C 1
ATOM 2039 O O . THR A 1 256 ? 36.059 5.608 -7.733 1.00 89.44 256 THR A O 1
ATOM 2042 N N . GLN A 1 257 ? 37.515 4.157 -8.649 1.00 88.06 257 GLN A N 1
ATOM 2043 C CA . GLN A 1 257 ? 38.164 5.119 -9.544 1.00 88.06 257 GLN A CA 1
ATOM 2044 C C . GLN A 1 257 ? 37.222 5.529 -10.682 1.00 88.06 257 GLN A C 1
ATOM 2046 O O . GLN A 1 257 ? 37.085 6.719 -10.944 1.00 88.06 257 GLN A O 1
ATOM 2051 N N . TRP A 1 258 ? 36.502 4.573 -11.275 1.00 92.94 258 TRP A N 1
ATOM 2052 C CA . TRP A 1 258 ? 35.438 4.845 -12.250 1.00 92.94 258 TRP A CA 1
ATOM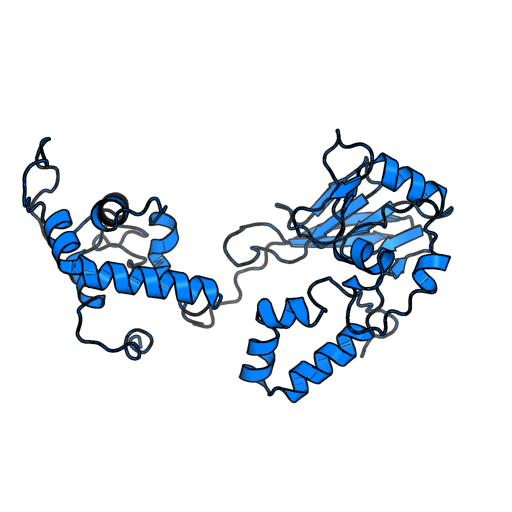 2053 C C . TRP A 1 258 ? 34.355 5.777 -11.685 1.00 92.94 258 TRP A C 1
ATOM 2055 O O . TRP A 1 258 ? 34.047 6.819 -12.254 1.00 92.94 258 TRP A O 1
ATOM 2065 N N . ALA A 1 259 ? 33.810 5.459 -10.511 1.00 92.38 259 ALA A N 1
ATOM 2066 C CA . ALA A 1 259 ? 32.781 6.290 -9.895 1.00 92.38 259 ALA A CA 1
ATOM 2067 C C . ALA A 1 259 ? 33.299 7.699 -9.570 1.00 92.38 259 ALA A C 1
ATOM 2069 O O . ALA A 1 259 ? 32.558 8.674 -9.674 1.00 92.38 259 ALA A O 1
ATOM 2070 N N . ARG A 1 260 ? 34.576 7.818 -9.184 1.00 90.19 260 ARG A N 1
ATOM 2071 C CA . ARG A 1 260 ? 35.227 9.106 -8.940 1.00 90.19 260 ARG A CA 1
ATOM 2072 C C . ARG A 1 260 ? 35.341 9.939 -10.217 1.00 90.19 260 ARG A C 1
ATOM 2074 O O . ARG A 1 260 ? 34.938 11.096 -10.177 1.00 90.19 260 ARG A O 1
ATOM 2081 N N . GLY A 1 261 ? 35.818 9.360 -11.319 1.00 90.19 261 GLY A N 1
ATOM 2082 C CA . GLY A 1 261 ? 35.948 10.078 -12.590 1.00 90.19 261 GLY A CA 1
ATOM 2083 C C . GLY A 1 261 ? 34.614 10.595 -13.111 1.00 90.19 261 GLY A C 1
ATOM 2084 O O . GLY A 1 261 ? 34.529 11.748 -13.514 1.00 90.19 261 GLY A O 1
ATOM 2085 N N . LEU A 1 262 ? 33.537 9.812 -12.989 1.00 92.81 262 LEU A N 1
ATOM 2086 C CA . LEU A 1 262 ? 32.200 10.291 -13.354 1.00 92.81 262 LEU A CA 1
ATOM 2087 C C . LEU A 1 262 ? 31.708 11.449 -12.481 1.00 92.81 262 LEU A C 1
ATOM 2089 O O . LEU A 1 262 ? 31.083 12.365 -13.002 1.00 92.81 262 LEU A O 1
ATOM 2093 N N . ARG A 1 263 ? 31.990 11.460 -11.173 1.00 91.69 263 ARG A N 1
ATOM 2094 C CA . ARG A 1 263 ? 31.618 12.611 -10.330 1.00 91.69 263 ARG A CA 1
ATOM 2095 C C . ARG A 1 263 ? 32.390 13.867 -10.705 1.00 91.69 263 ARG A C 1
ATOM 2097 O O . ARG A 1 263 ? 31.783 14.925 -10.823 1.00 91.69 263 ARG A O 1
ATOM 2104 N N . GLU A 1 264 ? 33.706 13.741 -10.869 1.00 89.56 264 GLU A N 1
ATOM 2105 C CA . GLU A 1 264 ? 34.596 14.885 -11.090 1.00 89.56 264 GLU A CA 1
ATOM 2106 C C . GLU A 1 264 ? 34.440 15.461 -12.500 1.00 89.56 264 GLU A C 1
ATOM 2108 O O . GLU A 1 264 ? 34.228 16.660 -12.639 1.00 89.56 264 GLU A O 1
ATOM 2113 N N . VAL A 1 265 ? 34.455 14.620 -13.538 1.00 89.69 265 VAL A N 1
ATOM 2114 C CA . VAL A 1 265 ? 34.380 15.083 -14.933 1.00 89.69 265 VAL A CA 1
ATOM 2115 C C . VAL A 1 265 ? 32.969 15.537 -15.309 1.00 89.69 265 VAL A C 1
ATOM 2117 O O . VAL A 1 265 ? 32.812 16.518 -16.027 1.00 89.69 265 VAL A O 1
ATOM 2120 N N . LEU A 1 266 ? 31.920 14.869 -14.812 1.00 89.00 266 LEU A N 1
ATOM 2121 C CA . LEU A 1 266 ? 30.544 15.285 -15.115 1.00 89.00 266 LEU A CA 1
ATOM 2122 C C . LEU A 1 266 ? 30.050 16.409 -14.192 1.00 89.00 266 LEU A C 1
ATOM 2124 O O . LEU A 1 266 ? 29.011 17.002 -14.488 1.00 89.00 266 LEU A O 1
ATOM 2128 N N . GLY A 1 267 ? 30.749 16.688 -13.085 1.00 87.88 267 GLY A N 1
ATOM 2129 C CA . GLY A 1 267 ? 30.339 17.666 -12.074 1.00 87.88 267 GLY A CA 1
ATOM 2130 C C . GLY A 1 267 ? 29.067 17.262 -11.319 1.00 87.88 267 GLY A C 1
ATOM 2131 O O . GLY A 1 267 ? 28.244 18.114 -10.994 1.00 87.88 267 GLY A O 1
ATOM 2132 N N . LEU A 1 268 ? 28.857 15.961 -11.091 1.00 86.31 268 LEU A N 1
ATOM 2133 C CA . LEU A 1 268 ? 27.628 15.419 -10.501 1.00 86.31 268 LEU A CA 1
ATOM 2134 C C . LEU A 1 268 ? 27.905 14.757 -9.150 1.00 86.31 268 LEU A C 1
ATOM 2136 O O . LEU A 1 268 ? 28.704 13.826 -9.053 1.00 86.31 268 LEU A O 1
ATOM 2140 N N . ASN A 1 269 ? 27.172 15.159 -8.110 1.00 85.00 269 ASN A N 1
ATOM 2141 C CA . ASN A 1 269 ? 27.259 14.543 -6.783 1.00 85.00 269 ASN A CA 1
ATOM 2142 C C . ASN A 1 269 ? 26.365 13.290 -6.669 1.00 85.00 269 ASN A C 1
ATOM 2144 O O . ASN A 1 269 ? 25.429 13.237 -5.875 1.00 85.00 269 ASN A O 1
ATOM 2148 N N . ILE A 1 270 ? 26.631 12.282 -7.506 1.00 82.69 270 ILE A N 1
ATOM 2149 C CA . ILE A 1 270 ? 25.858 11.032 -7.578 1.00 82.69 270 ILE A CA 1
ATOM 2150 C C . ILE A 1 270 ? 26.699 9.858 -7.067 1.00 82.69 270 ILE A C 1
ATOM 2152 O O . ILE A 1 270 ? 27.903 9.756 -7.316 1.00 82.69 270 ILE A O 1
ATOM 2156 N N . ARG A 1 271 ? 26.057 8.907 -6.379 1.00 85.50 271 ARG A N 1
ATOM 2157 C CA . ARG A 1 271 ? 26.696 7.657 -5.945 1.00 85.50 271 ARG A CA 1
ATOM 2158 C C . ARG A 1 271 ? 26.755 6.635 -7.096 1.00 85.50 271 ARG A C 1
ATOM 2160 O O . ARG A 1 271 ? 26.046 5.633 -7.088 1.00 85.50 271 ARG A O 1
ATOM 2167 N N . PHE A 1 272 ? 27.631 6.859 -8.078 1.00 86.81 272 PHE A N 1
ATOM 2168 C CA . PHE A 1 272 ? 27.734 6.030 -9.296 1.00 86.81 272 PHE A CA 1
ATOM 2169 C C . PHE A 1 272 ? 27.979 4.533 -9.052 1.00 86.81 272 PHE A C 1
ATOM 2171 O O . PHE A 1 272 ? 27.570 3.710 -9.865 1.00 86.81 272 PHE A O 1
ATOM 2178 N N . LEU A 1 273 ? 28.558 4.142 -7.911 1.00 86.75 273 LEU A N 1
ATOM 2179 C CA . LEU A 1 273 ? 28.687 2.729 -7.529 1.00 86.75 273 LEU A CA 1
ATOM 2180 C C . LEU A 1 273 ? 27.341 1.995 -7.385 1.00 86.75 273 LEU A C 1
ATOM 2182 O O . LEU A 1 273 ? 27.327 0.771 -7.427 1.00 86.75 273 LEU A O 1
ATOM 2186 N N . PHE A 1 274 ? 26.209 2.680 -7.248 1.00 82.75 274 PHE A N 1
ATOM 2187 C CA . PHE A 1 274 ? 24.896 2.022 -7.302 1.00 82.75 274 PHE A CA 1
ATOM 2188 C C . PHE A 1 274 ? 24.365 1.887 -8.736 1.00 82.75 274 PHE A C 1
ATOM 2190 O O . PHE A 1 274 ? 23.510 1.052 -9.000 1.00 82.75 274 PHE A O 1
ATOM 2197 N N . LEU A 1 275 ? 24.923 2.647 -9.682 1.00 81.56 275 LEU A N 1
ATOM 2198 C CA . LEU A 1 275 ? 24.500 2.698 -11.085 1.00 81.56 275 LEU A CA 1
ATOM 2199 C C . LEU A 1 275 ? 25.391 1.869 -12.021 1.00 81.56 275 LEU A C 1
ATOM 2201 O O . LEU A 1 275 ? 25.214 1.914 -13.231 1.00 81.56 275 LEU A O 1
ATOM 2205 N N . GLN A 1 276 ? 26.357 1.111 -11.499 1.00 85.00 276 GLN A N 1
ATOM 2206 C CA . GLN A 1 276 ? 27.332 0.371 -12.322 1.00 85.00 276 GLN A CA 1
ATOM 2207 C C . GLN A 1 276 ? 26.658 -0.589 -13.306 1.00 85.00 276 GLN A C 1
ATOM 2209 O O . GLN A 1 276 ? 27.061 -0.642 -14.460 1.00 85.00 276 GLN A O 1
ATOM 2214 N N . SER A 1 277 ? 25.617 -1.309 -12.873 1.00 77.44 277 SER A N 1
ATOM 2215 C CA . SER A 1 277 ? 24.878 -2.208 -13.769 1.00 77.44 277 SER A CA 1
ATOM 2216 C C . SER A 1 277 ? 24.138 -1.433 -14.860 1.00 77.44 277 SER A C 1
ATOM 2218 O O . SER A 1 277 ? 24.204 -1.805 -16.026 1.00 77.44 277 SER A O 1
ATOM 2220 N N . LEU A 1 278 ? 23.482 -0.329 -14.487 1.00 77.62 278 LEU A N 1
ATOM 2221 C CA . LEU A 1 278 ? 22.742 0.540 -15.405 1.00 77.62 278 LEU A CA 1
ATOM 2222 C C . LEU A 1 278 ? 23.647 1.153 -16.474 1.00 77.62 278 LEU A C 1
ATOM 2224 O O . LEU A 1 278 ? 23.300 1.204 -17.646 1.00 77.62 278 LEU A O 1
ATOM 2228 N N . LEU A 1 279 ? 24.830 1.599 -16.058 1.00 82.44 279 LEU A N 1
ATOM 2229 C CA . LEU A 1 279 ? 25.824 2.218 -16.927 1.00 82.44 279 LEU A CA 1
ATOM 2230 C C . LEU A 1 279 ? 26.715 1.183 -17.626 1.00 82.44 279 LEU A C 1
ATOM 2232 O O . LEU A 1 279 ? 27.724 1.550 -18.222 1.00 82.44 279 LEU A O 1
ATOM 2236 N N . GLY A 1 280 ? 26.371 -0.106 -17.563 1.00 79.88 280 GLY A N 1
ATOM 2237 C CA . GLY A 1 280 ? 27.030 -1.142 -18.350 1.00 79.88 280 GLY A CA 1
ATOM 2238 C C . GLY A 1 280 ? 28.442 -1.510 -17.888 1.00 79.88 280 GLY A C 1
ATOM 2239 O O . GLY A 1 280 ? 29.251 -1.958 -18.701 1.00 79.88 280 GLY A O 1
ATOM 2240 N N . VAL A 1 281 ? 28.759 -1.326 -16.605 1.00 85.44 281 VAL A N 1
ATOM 2241 C CA . VAL A 1 281 ? 29.989 -1.859 -16.006 1.00 85.44 281 VAL A CA 1
ATOM 2242 C C . VAL A 1 281 ? 29.851 -3.385 -15.880 1.00 85.44 281 VAL A C 1
ATOM 2244 O O . VAL A 1 281 ? 28.859 -3.841 -15.306 1.00 85.44 281 VAL A O 1
ATOM 2247 N N . PRO A 1 282 ? 30.829 -4.188 -16.349 1.00 78.44 282 PRO A N 1
ATOM 2248 C CA . PRO A 1 282 ? 30.768 -5.652 -16.287 1.00 78.44 282 PRO A CA 1
ATOM 2249 C C . PRO A 1 282 ? 30.476 -6.179 -14.876 1.00 78.44 282 PRO A C 1
ATOM 2251 O O . PRO A 1 282 ? 30.876 -5.563 -13.889 1.00 78.44 282 PRO A O 1
ATOM 2254 N N . SER A 1 283 ? 29.808 -7.323 -14.739 1.00 75.88 283 SER A N 1
ATOM 2255 C CA . SER A 1 283 ? 29.545 -7.951 -13.430 1.00 75.88 283 SER A CA 1
ATOM 2256 C C . SER A 1 283 ? 30.784 -8.660 -12.854 1.00 75.88 283 SER A C 1
ATOM 2258 O O . SER A 1 283 ? 30.968 -8.707 -11.630 1.00 75.88 283 SER A O 1
ATOM 2260 N N . VAL A 1 284 ? 31.667 -9.136 -13.734 1.00 80.81 284 VAL A N 1
ATOM 2261 C CA . VAL A 1 284 ? 32.942 -9.802 -13.437 1.00 80.81 284 VAL A CA 1
ATOM 2262 C C . VAL A 1 284 ? 34.088 -8.954 -13.990 1.00 80.81 284 VAL A C 1
ATOM 2264 O O . VAL A 1 284 ? 33.971 -8.374 -15.068 1.00 80.81 284 VAL A O 1
ATOM 2267 N N . GLY A 1 285 ? 35.160 -8.804 -13.213 1.00 83.56 285 GLY A N 1
ATOM 2268 C CA . GLY A 1 285 ? 36.346 -8.062 -13.626 1.00 83.56 285 GLY A CA 1
ATOM 2269 C C . GLY A 1 285 ? 37.273 -8.866 -14.534 1.00 83.56 285 GLY A C 1
ATOM 2270 O O . GLY A 1 285 ? 37.127 -10.074 -14.689 1.00 83.56 285 GLY A O 1
ATOM 2271 N N . VAL A 1 286 ? 38.280 -8.193 -15.087 1.00 81.06 286 VAL A N 1
ATOM 2272 C CA . VAL A 1 286 ? 39.351 -8.812 -15.898 1.00 81.06 286 VAL A CA 1
ATOM 2273 C C . VAL A 1 286 ? 40.192 -9.829 -15.116 1.00 81.06 286 VAL A C 1
ATOM 2275 O O . VAL A 1 286 ? 40.906 -10.628 -15.703 1.00 81.06 286 VAL A O 1
ATOM 2278 N N . ASP A 1 287 ? 40.097 -9.803 -13.789 1.00 80.31 287 ASP A N 1
ATOM 2279 C CA . ASP A 1 287 ? 40.712 -10.743 -12.853 1.00 80.31 287 ASP A CA 1
ATOM 2280 C C . ASP A 1 287 ? 39.815 -11.954 -12.532 1.00 80.31 287 ASP A C 1
ATOM 2282 O O . ASP A 1 287 ? 40.119 -12.716 -11.616 1.00 80.31 287 ASP A O 1
ATOM 2286 N N . GLY A 1 288 ? 38.678 -12.107 -13.221 1.00 78.12 288 GLY A N 1
ATOM 2287 C CA . GLY A 1 288 ? 37.699 -13.170 -12.973 1.00 78.12 288 GLY A CA 1
ATOM 2288 C C . GLY A 1 288 ? 36.903 -12.996 -11.675 1.00 78.12 288 GLY A C 1
ATOM 2289 O O . GLY A 1 288 ? 36.038 -13.813 -11.361 1.00 78.12 288 GLY A O 1
ATOM 2290 N N . LYS A 1 289 ? 37.145 -11.924 -10.907 1.00 78.69 289 LYS A N 1
ATOM 2291 C CA . LYS A 1 289 ? 36.466 -11.689 -9.629 1.00 78.69 289 LYS A CA 1
ATOM 2292 C C . LYS A 1 289 ? 35.158 -10.942 -9.834 1.00 78.69 289 LYS A C 1
ATOM 2294 O O . LYS A 1 289 ? 35.067 -9.974 -10.597 1.00 78.69 289 LYS A O 1
ATOM 2299 N N . ARG A 1 290 ? 34.127 -11.335 -9.081 1.00 78.25 290 ARG A N 1
ATOM 2300 C CA . ARG A 1 290 ? 32.865 -10.589 -9.021 1.00 78.25 290 ARG A CA 1
ATOM 2301 C C . ARG A 1 290 ? 33.146 -9.165 -8.541 1.00 78.25 290 ARG A C 1
ATOM 2303 O O . ARG A 1 290 ? 33.819 -8.967 -7.535 1.00 78.25 290 ARG A O 1
ATOM 2310 N N . LYS A 1 291 ? 32.626 -8.170 -9.265 1.00 79.25 291 LYS A N 1
ATOM 2311 C CA . LYS A 1 291 ? 32.911 -6.744 -9.030 1.00 79.25 291 LYS A CA 1
ATOM 2312 C C . LYS A 1 291 ? 34.413 -6.384 -9.074 1.00 79.25 291 LYS A C 1
ATOM 2314 O O . LYS A 1 291 ? 34.817 -5.376 -8.496 1.00 79.25 291 LYS A O 1
ATOM 2319 N N . GLY A 1 292 ? 35.221 -7.147 -9.810 1.00 82.38 292 GLY A N 1
ATOM 2320 C CA . GLY A 1 292 ? 36.634 -6.851 -10.047 1.00 82.38 292 GLY A CA 1
ATOM 2321 C C . GLY A 1 292 ? 36.866 -5.605 -10.910 1.00 82.38 292 GLY A C 1
ATOM 2322 O O . GLY A 1 292 ? 35.917 -4.914 -11.316 1.00 82.38 292 GLY A O 1
ATOM 2323 N N . LYS A 1 293 ? 38.145 -5.307 -11.166 1.00 88.75 293 LYS A N 1
ATOM 2324 C CA . LYS A 1 293 ? 38.582 -4.187 -12.020 1.00 88.75 293 LYS A CA 1
ATOM 2325 C C . LYS A 1 293 ? 38.181 -4.425 -13.478 1.00 88.75 293 LYS A C 1
ATOM 2327 O O . LYS A 1 293 ? 37.994 -5.566 -13.887 1.00 88.75 293 LYS A O 1
ATOM 2332 N N . PHE A 1 294 ? 38.067 -3.369 -14.276 1.00 87.00 294 PHE A N 1
ATOM 2333 C CA . PHE A 1 294 ? 37.654 -3.494 -15.677 1.00 87.00 294 PHE A CA 1
ATOM 2334 C C . PHE A 1 294 ? 38.357 -2.483 -16.583 1.00 87.00 294 PHE A C 1
ATOM 2336 O O . PHE A 1 294 ? 38.883 -1.479 -16.103 1.00 87.00 294 PHE A O 1
ATOM 2343 N N . ASN A 1 295 ? 38.366 -2.761 -17.890 1.00 87.06 295 ASN A N 1
ATOM 2344 C CA . ASN A 1 295 ? 38.961 -1.885 -18.894 1.00 87.06 295 ASN A CA 1
ATOM 2345 C C . ASN A 1 295 ? 38.031 -0.688 -19.186 1.00 87.06 295 ASN A C 1
ATOM 2347 O O . ASN A 1 295 ? 36.919 -0.867 -19.692 1.00 87.06 295 ASN A O 1
ATOM 2351 N N . TYR A 1 296 ? 38.468 0.533 -18.863 1.00 82.69 296 TYR A N 1
ATOM 2352 C CA . TYR A 1 296 ? 37.627 1.727 -19.008 1.00 82.69 296 TYR A CA 1
ATOM 2353 C C . TYR A 1 296 ? 37.501 2.211 -20.450 1.00 82.69 296 TYR A C 1
ATOM 2355 O O . TYR A 1 296 ? 36.499 2.837 -20.776 1.00 82.69 296 TYR A O 1
ATOM 2363 N N . VAL A 1 297 ? 38.480 1.926 -21.314 1.00 79.38 297 VAL A N 1
ATOM 2364 C CA . VAL A 1 297 ? 38.439 2.301 -22.737 1.00 79.38 297 VAL A CA 1
ATOM 2365 C C . VAL A 1 297 ? 37.372 1.486 -23.459 1.00 79.38 297 VAL A C 1
ATOM 2367 O O . VAL A 1 297 ? 36.556 2.044 -24.189 1.00 79.38 297 VAL A O 1
ATOM 2370 N N . THR A 1 298 ? 37.325 0.182 -23.182 1.00 77.88 298 THR A N 1
ATOM 2371 C CA . THR A 1 298 ? 36.289 -0.738 -23.678 1.00 77.88 298 THR A CA 1
ATOM 2372 C C . THR A 1 298 ? 34.912 -0.366 -23.132 1.00 77.88 298 THR A C 1
ATOM 2374 O O . THR A 1 298 ? 33.911 -0.460 -23.830 1.00 77.88 298 THR A O 1
ATOM 2377 N N . TRP A 1 299 ? 34.837 0.093 -21.883 1.00 84.81 299 TRP A N 1
ATOM 2378 C CA . TRP A 1 299 ? 33.584 0.600 -21.331 1.00 84.81 299 TRP A CA 1
ATOM 2379 C C . TRP A 1 299 ? 33.155 1.924 -21.995 1.00 84.81 299 TRP A C 1
ATOM 2381 O O . TRP A 1 299 ? 31.997 2.058 -22.385 1.00 84.81 299 TRP A O 1
ATOM 2391 N N . LEU A 1 300 ? 34.079 2.876 -22.192 1.00 76.56 300 LEU A N 1
ATOM 2392 C CA . LEU A 1 300 ? 33.806 4.185 -22.801 1.00 76.56 300 LEU A CA 1
ATOM 2393 C C . LEU A 1 300 ? 33.526 4.122 -24.307 1.00 76.56 300 LEU A C 1
ATOM 2395 O O . LEU A 1 300 ? 32.879 5.027 -24.834 1.00 76.56 300 LEU A O 1
ATOM 2399 N N . SER A 1 301 ? 33.999 3.105 -25.034 1.00 71.06 301 SER A N 1
ATOM 2400 C CA . SER A 1 301 ? 33.716 2.950 -26.473 1.00 71.06 301 SER A CA 1
ATOM 2401 C C . SER A 1 301 ? 32.221 2.833 -26.769 1.00 71.06 301 SER A C 1
ATOM 2403 O O . SER A 1 301 ? 31.775 3.306 -27.808 1.00 71.06 301 SER A O 1
ATOM 2405 N N . ARG A 1 302 ? 31.439 2.328 -25.809 1.00 71.88 302 ARG A N 1
ATOM 2406 C CA . ARG A 1 302 ? 29.975 2.249 -25.873 1.00 71.88 302 ARG A CA 1
ATOM 2407 C C . ARG A 1 302 ? 29.305 3.619 -25.990 1.00 71.88 302 ARG A C 1
ATOM 2409 O O . ARG A 1 302 ? 28.196 3.712 -26.479 1.00 71.88 302 ARG A O 1
ATOM 2416 N N . PHE A 1 303 ? 29.969 4.690 -25.566 1.00 71.69 303 PHE A N 1
ATOM 2417 C CA . PHE A 1 303 ? 29.413 6.046 -25.550 1.00 71.69 303 PHE A CA 1
ATOM 2418 C C . PHE A 1 303 ? 29.952 6.915 -26.700 1.00 71.69 303 PHE A C 1
ATOM 2420 O O . PHE A 1 303 ? 29.954 8.138 -26.599 1.00 71.69 303 PHE A O 1
ATOM 2427 N N . ALA A 1 304 ? 30.494 6.310 -27.764 1.00 53.75 304 ALA A N 1
ATOM 2428 C CA . ALA A 1 304 ? 31.016 7.053 -28.908 1.00 53.75 304 ALA A CA 1
ATOM 2429 C C . ALA A 1 304 ? 29.878 7.705 -29.735 1.00 53.75 304 ALA A C 1
ATOM 2431 O O . ALA A 1 304 ? 28.821 7.093 -29.875 1.00 53.75 304 ALA A O 1
ATOM 2432 N N . PRO A 1 305 ? 30.084 8.891 -30.348 1.00 45.06 305 PRO A N 1
ATOM 2433 C CA . PRO A 1 305 ? 29.045 9.622 -31.097 1.00 45.06 305 PRO A CA 1
ATOM 2434 C C . PRO A 1 305 ? 28.516 8.968 -32.389 1.00 45.06 305 PRO A C 1
ATOM 2436 O O . PRO A 1 305 ? 27.760 9.595 -33.127 1.00 45.06 305 PRO A O 1
ATOM 2439 N N . HIS A 1 306 ? 28.863 7.716 -32.675 1.00 40.50 306 HIS A N 1
ATOM 2440 C CA . HIS A 1 306 ? 28.301 6.957 -33.787 1.00 40.50 306 HIS A CA 1
ATOM 2441 C C . HIS A 1 306 ? 27.776 5.626 -33.279 1.00 40.50 306 HIS A C 1
ATOM 2443 O O . HIS A 1 306 ? 28.422 4.610 -33.459 1.00 40.50 306 HIS A O 1
ATOM 2449 N N . HIS A 1 307 ? 26.633 5.670 -32.602 1.00 33.53 307 HIS A N 1
ATOM 2450 C CA . HIS A 1 307 ? 25.548 4.702 -32.728 1.00 33.53 307 HIS A CA 1
ATOM 2451 C C 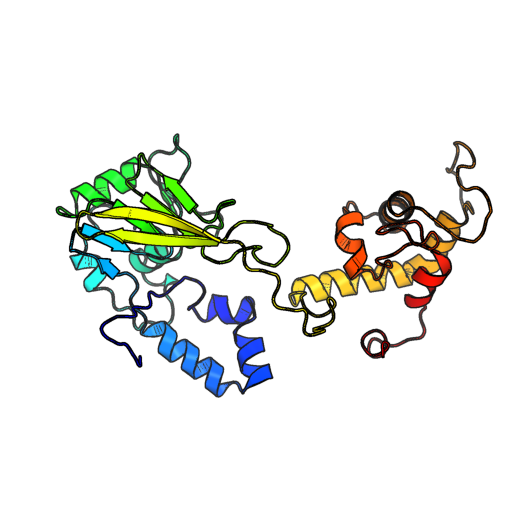. HIS A 1 307 ? 24.305 5.381 -32.160 1.00 33.53 307 HIS A C 1
ATOM 2453 O O . HIS A 1 30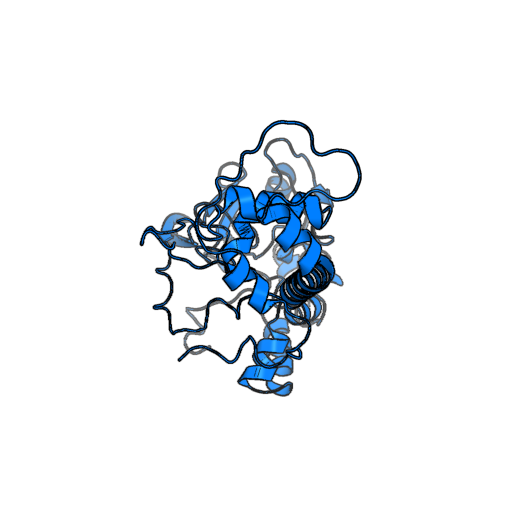7 ? 24.200 5.682 -30.972 1.00 33.53 307 HIS A O 1
ATOM 2459 N N . THR A 1 308 ? 23.393 5.692 -33.069 1.00 32.41 308 THR A N 1
ATOM 2460 C CA . THR A 1 308 ? 22.041 6.164 -32.813 1.00 32.41 308 THR A CA 1
ATOM 2461 C C . THR A 1 308 ? 21.362 5.269 -31.773 1.00 32.41 308 THR A C 1
ATOM 2463 O O . THR A 1 308 ? 21.670 4.086 -31.643 1.00 32.41 308 THR A O 1
ATOM 2466 N N . THR A 1 309 ? 20.423 5.863 -31.048 1.00 37.44 309 THR A N 1
ATOM 2467 C CA . THR A 1 309 ? 19.659 5.431 -29.865 1.00 37.44 309 THR A CA 1
ATOM 2468 C C . THR A 1 309 ? 18.891 4.095 -29.965 1.00 37.44 309 THR A C 1
ATOM 2470 O O . THR A 1 309 ? 17.950 3.877 -29.208 1.00 37.44 309 THR A O 1
ATOM 2473 N N . VAL A 1 310 ? 19.259 3.192 -30.874 1.00 35.72 310 VAL A N 1
ATOM 2474 C CA . VAL A 1 310 ? 18.505 1.981 -31.222 1.00 35.72 310 VAL A CA 1
ATOM 2475 C C . VAL A 1 310 ? 19.336 0.693 -31.072 1.00 35.72 310 VAL A C 1
ATOM 2477 O O . VAL A 1 310 ? 18.777 -0.327 -30.686 1.00 35.72 310 VAL A O 1
ATOM 2480 N N . ASP A 1 311 ? 20.667 0.718 -31.219 1.00 36.12 311 ASP A N 1
ATOM 2481 C CA . ASP A 1 311 ? 21.436 -0.544 -31.317 1.00 36.12 311 ASP A CA 1
ATOM 2482 C C . ASP A 1 311 ? 22.063 -1.055 -30.007 1.00 36.12 311 ASP A C 1
ATOM 2484 O O . ASP A 1 311 ? 22.358 -2.244 -29.873 1.00 36.12 311 ASP A O 1
ATOM 2488 N N . MET A 1 312 ? 22.226 -0.218 -28.977 1.00 42.16 312 MET A N 1
ATOM 2489 C CA . MET A 1 312 ? 22.880 -0.654 -27.727 1.00 42.16 312 MET A CA 1
ATOM 2490 C C . MET A 1 312 ? 22.012 -1.517 -26.796 1.00 42.16 312 MET A C 1
ATOM 2492 O O . MET A 1 312 ? 22.522 -2.036 -25.801 1.00 42.16 312 MET A O 1
ATOM 2496 N N . LEU A 1 313 ? 20.729 -1.704 -27.116 1.00 39.16 313 LEU A N 1
ATOM 2497 C CA . LEU A 1 313 ? 19.845 -2.659 -26.436 1.00 39.16 313 LEU A CA 1
ATOM 2498 C C . LEU A 1 313 ? 19.696 -3.987 -27.207 1.00 39.16 313 LEU A C 1
ATOM 2500 O O . LEU A 1 313 ? 19.166 -4.950 -26.655 1.00 39.16 313 LEU A O 1
ATOM 2504 N N . ALA A 1 314 ? 20.213 -4.072 -28.439 1.00 36.69 314 ALA A N 1
ATOM 2505 C CA . ALA A 1 314 ? 20.047 -5.234 -29.316 1.00 36.69 314 ALA A CA 1
ATOM 2506 C C . ALA A 1 314 ? 21.242 -6.215 -29.327 1.00 36.69 314 ALA A C 1
ATOM 2508 O O . ALA A 1 314 ? 21.101 -7.343 -29.790 1.00 36.69 314 ALA A O 1
ATOM 2509 N N . GLY A 1 315 ? 22.408 -5.856 -28.783 1.00 31.20 315 GLY A N 1
ATOM 2510 C CA . GLY A 1 315 ? 23.601 -6.715 -28.818 1.00 31.20 315 GLY A CA 1
ATOM 2511 C C . GLY A 1 315 ? 23.777 -7.598 -27.580 1.00 31.20 315 GLY A C 1
ATOM 2512 O O . GLY A 1 315 ? 24.255 -7.125 -26.552 1.00 31.20 315 GLY A O 1
ATOM 2513 N N . GLY A 1 316 ? 23.434 -8.881 -27.688 1.00 31.17 316 GLY A N 1
ATOM 2514 C CA . GLY A 1 316 ? 23.815 -9.923 -26.730 1.00 31.17 316 GLY A CA 1
ATOM 2515 C C . GLY A 1 316 ? 22.993 -11.186 -26.947 1.00 31.17 316 GLY A C 1
ATOM 2516 O O . GLY A 1 316 ? 21.930 -11.313 -26.331 1.00 31.17 316 GLY A O 1
ATOM 2517 N N . GLY A 1 317 ? 23.460 -12.021 -27.879 1.00 28.84 317 GLY A N 1
ATOM 2518 C CA . GLY A 1 317 ? 23.221 -13.466 -27.893 1.00 28.84 317 GLY A CA 1
ATOM 2519 C C . GLY A 1 317 ? 24.300 -14.191 -27.100 1.00 28.84 317 GLY A C 1
ATOM 2520 O O . GLY A 1 317 ? 25.290 -13.521 -26.719 1.00 28.84 317 GLY A O 1
#

Radius of gyration: 25.99 Å; Cα contacts (8 Å, |Δi|>4): 476; chains: 1; bounding box: 74×42×55 Å

Organism: NCBI:txid91324

Nearest PDB structures (foldseek):
  3p71-assembly1_C  TM=9.523E-01  e=1.633E-18  Homo sapiens
  7t0y-assembly2_C  TM=9.579E-01  e=2.147E-17  Homo sapiens
  6obs-assembly1_A  TM=9.606E-01  e=3.265E-17  Homo sapiens
  1s70-assembly1_A  TM=9.344E-01  e=2.358E-16  Homo sapiens
  1u32-assembly1_A  TM=9.468E-01  e=3.378E-16  Homo sapiens

Secondary structure (DSSP, 8-state):
-TTTTT------TTSSHHHHTTTTHHHHHHHHS-HHHHHHHHHHHTTS-SEEEETTTEEEESS----STT--HHHHHT--TTSS-GGGSHHHHHHHH-EE--TT--SEEE-TTSSSEEE-HHHHHHHHHHSBTB-EEEE-SS--TTSEEEEGGGTEEEE---TTGGGTS-PPEEEEEE-TTS-EEEEEE-PPP-------TTS---HHHHHHHHHHHHHHHHTHHHHHHHHHT---SS---S------STTEE-HHHHHHHHHHHHT----GGGSTTTTT--SB-TTS-BT--EEHHHHHHTT-S-S-TTSTTT---